Protein AF-A0A378C563-F1 (afdb_monomer)

Structure (mmCIF, N/CA/C/O backbone):
data_AF-A0A378C563-F1
#
_entry.id   AF-A0A378C563-F1
#
loop_
_atom_site.group_PDB
_atom_site.id
_atom_site.type_symbol
_atom_site.label_atom_id
_atom_site.label_alt_id
_atom_site.label_comp_id
_atom_site.label_asym_id
_atom_site.label_entity_id
_atom_site.label_seq_id
_atom_site.pdbx_PDB_ins_code
_atom_site.Cartn_x
_atom_site.Cartn_y
_atom_site.Cartn_z
_atom_site.occupancy
_atom_site.B_iso_or_equiv
_atom_site.auth_seq_id
_atom_site.auth_comp_id
_atom_site.auth_asym_id
_atom_site.auth_atom_id
_atom_site.pdbx_PDB_model_num
ATOM 1 N N . MET A 1 1 ? 7.333 -12.899 -5.356 1.00 56.44 1 MET A N 1
ATOM 2 C CA . MET A 1 1 ? 6.636 -13.351 -4.128 1.00 56.44 1 MET A CA 1
ATOM 3 C C . MET A 1 1 ? 7.421 -13.027 -2.855 1.00 56.44 1 MET A C 1
ATOM 5 O O . MET A 1 1 ? 6.841 -12.391 -1.990 1.00 56.44 1 MET A O 1
ATOM 9 N N . GLN A 1 2 ? 8.721 -13.338 -2.759 1.00 67.19 2 GLN A N 1
ATOM 10 C CA . GLN A 1 2 ? 9.528 -13.118 -1.538 1.00 67.19 2 GLN A CA 1
ATOM 11 C C . GLN A 1 2 ? 9.563 -11.663 -1.016 1.00 67.19 2 GLN A C 1
ATOM 13 O O . GLN A 1 2 ? 9.481 -11.440 0.185 1.00 67.19 2 GLN A O 1
ATOM 18 N N . TRP A 1 3 ? 9.587 -10.654 -1.891 1.00 63.31 3 TRP A N 1
ATOM 19 C CA . TRP A 1 3 ? 9.569 -9.246 -1.456 1.00 63.31 3 TRP A CA 1
ATOM 20 C C . TRP A 1 3 ? 8.256 -8.808 -0.817 1.00 63.31 3 TRP A C 1
ATOM 22 O O . TRP A 1 3 ? 8.261 -8.078 0.168 1.00 63.31 3 TRP A O 1
ATOM 32 N N . SER A 1 4 ? 7.126 -9.308 -1.327 1.00 64.81 4 SER A N 1
ATOM 33 C CA . SER A 1 4 ? 5.839 -9.093 -0.663 1.00 64.81 4 SER A CA 1
ATOM 34 C C . SER A 1 4 ? 5.866 -9.675 0.749 1.00 64.81 4 SER A C 1
ATOM 36 O O . SER A 1 4 ? 5.310 -9.064 1.655 1.00 64.81 4 SER A O 1
ATOM 38 N N . SER A 1 5 ? 6.544 -10.811 0.949 1.00 71.31 5 SER A N 1
ATOM 39 C CA . SER A 1 5 ? 6.678 -11.447 2.260 1.00 71.31 5 SER A CA 1
ATOM 40 C C . SER A 1 5 ? 7.417 -10.553 3.264 1.00 71.31 5 SER A C 1
ATOM 42 O O . SER A 1 5 ? 6.945 -10.406 4.390 1.00 71.31 5 SER A O 1
ATOM 44 N N . ILE A 1 6 ? 8.497 -9.881 2.847 1.00 74.44 6 ILE A N 1
ATOM 45 C CA . ILE A 1 6 ? 9.252 -8.937 3.695 1.00 74.44 6 ILE A CA 1
ATOM 46 C C . ILE A 1 6 ? 8.349 -7.790 4.173 1.00 74.44 6 ILE A C 1
ATOM 48 O O . ILE A 1 6 ? 8.285 -7.495 5.365 1.00 74.44 6 ILE A O 1
ATOM 52 N N . PHE A 1 7 ? 7.571 -7.183 3.273 1.00 74.62 7 PHE A N 1
ATOM 53 C CA . PHE A 1 7 ? 6.655 -6.100 3.656 1.00 74.62 7 PHE A CA 1
ATOM 54 C C . PHE A 1 7 ? 5.501 -6.584 4.539 1.00 74.62 7 PHE A C 1
ATOM 56 O O . PHE A 1 7 ? 5.090 -5.895 5.476 1.00 74.62 7 PHE A O 1
ATOM 63 N N . THR A 1 8 ? 4.999 -7.796 4.298 1.00 72.69 8 THR A N 1
ATOM 64 C CA . THR A 1 8 ? 3.963 -8.380 5.158 1.00 72.69 8 THR A CA 1
ATOM 65 C C . THR A 1 8 ? 4.478 -8.722 6.556 1.00 72.69 8 THR A C 1
ATOM 67 O O . THR A 1 8 ? 3.717 -8.579 7.511 1.00 72.69 8 THR A O 1
ATOM 70 N N . GLN A 1 9 ? 5.758 -9.082 6.721 1.00 80.38 9 GLN A N 1
ATOM 71 C CA . GLN A 1 9 ? 6.342 -9.362 8.041 1.00 80.38 9 GLN A CA 1
ATOM 72 C C . GLN A 1 9 ? 6.298 -8.142 8.958 1.00 80.38 9 GLN A C 1
ATOM 74 O O . GLN A 1 9 ? 5.981 -8.278 10.137 1.00 80.38 9 GLN A O 1
ATOM 79 N N . VAL A 1 10 ? 6.504 -6.939 8.422 1.00 79.69 10 VAL A N 1
ATOM 80 C CA . VAL A 1 10 ? 6.381 -5.709 9.218 1.00 79.69 10 VAL A CA 1
ATOM 81 C C . VAL A 1 10 ? 4.967 -5.540 9.767 1.00 79.69 10 VAL A C 1
ATOM 83 O O . VAL A 1 10 ? 4.787 -5.175 10.926 1.00 79.69 10 VAL A O 1
ATOM 86 N N . SER A 1 11 ? 3.947 -5.890 8.979 1.00 77.19 11 SER A N 1
ATOM 87 C CA . SER A 1 11 ? 2.557 -5.875 9.453 1.00 77.19 11 SER A CA 1
ATOM 88 C C . SER A 1 11 ? 2.302 -6.898 10.566 1.00 77.19 11 SER A C 1
ATOM 90 O O . SER A 1 11 ? 1.500 -6.622 11.459 1.00 77.19 11 SER A O 1
ATOM 92 N N . VAL A 1 12 ? 2.983 -8.048 10.532 1.00 82.44 12 VAL A N 1
ATOM 93 C CA . VAL A 1 12 ? 2.898 -9.094 11.565 1.00 82.44 12 VAL A CA 1
ATOM 94 C C . VAL A 1 12 ? 3.573 -8.643 12.860 1.00 82.44 12 VAL A C 1
ATOM 96 O O . VAL A 1 12 ? 2.948 -8.710 13.916 1.00 82.44 12 VAL A O 1
ATOM 99 N N . VAL A 1 13 ? 4.798 -8.113 12.782 1.00 87.31 13 VAL A N 1
ATOM 100 C CA . VAL A 1 13 ? 5.542 -7.598 13.947 1.00 87.31 13 VAL A CA 1
ATOM 101 C C . VAL A 1 13 ? 4.766 -6.472 14.628 1.00 87.31 13 VAL A C 1
ATOM 103 O O . VAL A 1 13 ? 4.561 -6.501 15.840 1.00 87.31 13 VAL A O 1
ATOM 106 N N . LEU A 1 14 ? 4.248 -5.521 13.847 1.00 84.00 14 LEU A N 1
ATOM 107 C CA . LEU A 1 14 ? 3.386 -4.464 14.374 1.00 84.00 14 LEU A CA 1
ATOM 108 C C . LEU A 1 14 ? 2.102 -5.031 14.994 1.00 84.00 14 LEU A C 1
ATOM 110 O O . LEU A 1 14 ? 1.626 -4.508 15.995 1.00 84.00 14 LEU A O 1
ATOM 114 N N . GLY A 1 15 ? 1.554 -6.119 14.448 1.00 81.56 15 GLY A N 1
ATOM 115 C CA . GLY A 1 15 ? 0.401 -6.806 15.028 1.00 81.56 15 GLY A CA 1
ATOM 116 C C . GLY A 1 15 ? 0.646 -7.381 16.413 1.00 81.56 15 GLY A C 1
ATOM 117 O O . GLY A 1 15 ? -0.221 -7.223 17.271 1.00 81.56 15 GLY A O 1
ATOM 118 N N . ALA A 1 16 ? 1.821 -7.955 16.662 1.00 87.75 16 ALA A N 1
ATOM 119 C CA . ALA A 1 16 ? 2.166 -8.507 17.971 1.00 87.75 16 ALA A CA 1
ATOM 120 C C . ALA A 1 16 ? 2.135 -7.450 19.091 1.00 87.75 16 ALA A C 1
ATOM 122 O O . ALA A 1 16 ? 1.772 -7.763 20.220 1.00 87.75 16 ALA A O 1
ATOM 123 N N . VAL A 1 17 ? 2.464 -6.194 18.771 1.00 89.62 17 VAL A N 1
ATOM 124 C CA . VAL A 1 17 ? 2.492 -5.085 19.740 1.00 89.62 17 VAL A CA 1
ATOM 125 C C . VAL A 1 17 ? 1.159 -4.336 19.787 1.00 89.62 17 VAL A C 1
ATOM 127 O O . VAL A 1 17 ? 0.628 -4.053 20.860 1.00 89.62 17 VAL A O 1
ATOM 130 N N . LEU A 1 18 ? 0.586 -4.021 18.625 1.00 91.56 18 LEU A N 1
ATOM 131 C CA . LEU A 1 18 ? -0.584 -3.147 18.540 1.00 91.56 18 LEU A CA 1
ATOM 132 C C . LEU A 1 18 ? -1.877 -3.842 18.965 1.00 91.56 18 LEU A C 1
ATOM 134 O O . LEU A 1 18 ? -2.748 -3.177 19.517 1.00 91.56 18 LEU A O 1
ATOM 138 N N . ILE A 1 19 ? -2.017 -5.156 18.748 1.00 90.69 19 ILE A N 1
ATOM 139 C CA . ILE A 1 19 ? -3.233 -5.883 19.148 1.00 90.69 19 ILE A CA 1
ATOM 140 C C . ILE A 1 19 ? -3.443 -5.810 20.674 1.00 90.69 19 ILE A C 1
ATOM 142 O O . ILE A 1 19 ? -4.520 -5.362 21.076 1.00 90.69 19 ILE A O 1
ATOM 146 N N . PRO A 1 20 ? -2.457 -6.154 21.535 1.00 91.62 20 PRO A N 1
ATOM 147 C CA . PRO A 1 20 ? -2.593 -5.982 22.983 1.00 91.62 20 PRO A CA 1
ATOM 148 C C . PRO A 1 20 ? -2.885 -4.538 23.408 1.00 91.62 20 PRO A C 1
ATOM 150 O O . PRO A 1 20 ? -3.764 -4.309 24.237 1.00 91.62 20 PRO A O 1
ATOM 153 N N . MET A 1 21 ? -2.198 -3.552 22.817 1.00 91.69 21 MET A N 1
ATOM 154 C CA . MET A 1 21 ? -2.404 -2.135 23.148 1.00 91.69 21 MET A CA 1
ATOM 155 C C . MET A 1 21 ? -3.823 -1.666 22.823 1.00 91.69 21 MET A C 1
ATOM 157 O O . MET A 1 21 ? -4.446 -0.968 23.625 1.00 91.69 21 MET A O 1
ATOM 161 N N . LEU A 1 22 ? -4.339 -2.049 21.655 1.00 90.94 22 LEU A N 1
ATOM 162 C CA . LEU A 1 22 ? -5.697 -1.719 21.238 1.00 90.94 22 LEU A CA 1
ATOM 163 C C . LEU A 1 22 ? -6.744 -2.459 22.076 1.00 90.94 22 LEU A C 1
ATOM 165 O O . LEU A 1 22 ? -7.785 -1.884 22.371 1.00 90.94 22 LEU A O 1
ATOM 169 N N . ALA A 1 23 ? -6.480 -3.705 22.480 1.00 89.00 23 ALA A N 1
ATOM 170 C CA . ALA A 1 23 ? -7.367 -4.452 23.369 1.00 89.00 23 ALA A CA 1
ATOM 171 C C . ALA A 1 23 ? -7.450 -3.798 24.760 1.00 89.00 23 ALA A C 1
ATOM 173 O O . ALA A 1 23 ? -8.547 -3.592 25.272 1.00 89.00 23 ALA A O 1
ATOM 174 N N . ALA A 1 24 ? -6.312 -3.384 25.329 1.00 89.75 24 ALA A N 1
ATOM 175 C CA . ALA A 1 24 ? -6.248 -2.690 26.620 1.00 89.75 24 ALA A CA 1
ATOM 176 C C . ALA A 1 24 ? -6.894 -1.291 26.602 1.00 89.75 24 ALA A C 1
ATOM 178 O O . ALA A 1 24 ? -7.278 -0.764 27.645 1.00 89.75 24 ALA A O 1
ATOM 179 N N . ASN A 1 25 ? -7.014 -0.679 25.420 1.00 88.38 25 ASN A N 1
ATOM 180 C CA . ASN A 1 25 ? -7.638 0.628 25.224 1.00 88.38 25 ASN A CA 1
ATOM 181 C C . ASN A 1 25 ? -8.968 0.536 24.466 1.00 88.38 25 ASN A C 1
ATOM 183 O O . ASN A 1 25 ? -9.422 1.543 23.942 1.00 88.38 25 ASN A O 1
ATOM 187 N N . LYS A 1 26 ? -9.610 -0.637 24.399 1.00 81.88 26 LYS A N 1
ATOM 188 C CA . LYS A 1 26 ? -10.811 -0.839 23.573 1.00 81.88 26 LYS A CA 1
ATOM 189 C C . LYS A 1 26 ? -11.945 0.138 23.909 1.00 81.88 26 LYS A C 1
ATOM 191 O O . LYS A 1 26 ? -12.603 0.625 22.994 1.00 81.88 26 LYS A O 1
ATOM 196 N N . ASP A 1 27 ? -12.115 0.453 25.191 1.00 81.00 27 ASP A N 1
ATOM 197 C CA . ASP A 1 27 ? -13.165 1.358 25.682 1.00 81.00 27 ASP A CA 1
ATOM 198 C C . ASP A 1 27 ? -12.695 2.818 25.798 1.00 81.00 27 ASP A C 1
ATOM 200 O O . ASP A 1 27 ? -13.492 3.734 25.996 1.00 81.00 27 ASP A O 1
ATOM 204 N N . LYS A 1 28 ? -11.388 3.057 25.651 1.00 77.88 28 LYS A N 1
ATOM 205 C CA . LYS A 1 28 ? -10.796 4.395 25.644 1.00 77.88 28 LYS A CA 1
ATOM 206 C C . LYS A 1 28 ? -10.694 4.831 24.192 1.00 77.88 28 LYS A C 1
ATOM 208 O O . LYS A 1 28 ? -9.893 4.283 23.444 1.00 77.88 28 LYS A O 1
ATOM 213 N N . ASN A 1 29 ? -11.495 5.811 23.785 1.00 74.94 29 ASN A N 1
ATOM 214 C CA . ASN A 1 29 ? -11.549 6.293 22.403 1.00 74.94 29 ASN A CA 1
ATOM 215 C C . ASN A 1 29 ? -10.245 7.026 22.001 1.00 74.94 29 ASN A C 1
ATOM 217 O O . ASN A 1 29 ? -10.188 8.251 21.924 1.00 74.94 29 ASN A O 1
ATOM 221 N N . ASN A 1 30 ? -9.158 6.271 21.823 1.00 86.31 30 ASN A N 1
ATOM 222 C CA . ASN A 1 30 ? -7.813 6.773 21.583 1.00 86.31 30 ASN A CA 1
ATOM 223 C C . ASN A 1 30 ? -7.546 6.850 20.077 1.00 86.31 30 ASN A C 1
ATOM 225 O O . ASN A 1 30 ? -7.005 5.925 19.466 1.00 86.31 30 ASN A O 1
ATOM 229 N N . GLU A 1 31 ? -7.908 7.988 19.484 1.00 86.31 31 GLU A N 1
ATOM 230 C CA . GLU A 1 31 ? -7.752 8.217 18.046 1.00 86.31 31 GLU A CA 1
ATOM 231 C C . GLU A 1 31 ? -6.307 8.079 17.558 1.00 86.31 31 GLU A C 1
ATOM 233 O O . GLU A 1 31 ? -6.076 7.627 16.436 1.00 86.31 31 GLU A O 1
ATOM 238 N N . LEU A 1 32 ? -5.325 8.472 18.376 1.00 89.44 32 LEU A N 1
ATOM 239 C CA . LEU A 1 32 ? -3.915 8.376 18.004 1.00 89.44 32 LEU A CA 1
ATOM 240 C C . LEU A 1 32 ? -3.502 6.912 17.839 1.00 89.44 32 LEU A C 1
ATOM 242 O O . LEU A 1 32 ? -2.852 6.563 16.853 1.00 89.44 32 LEU A O 1
ATOM 246 N N . LEU A 1 33 ? -3.908 6.053 18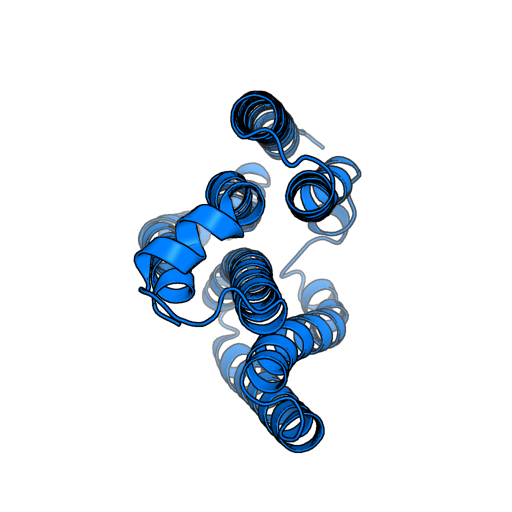.777 1.00 90.81 33 LEU A N 1
ATOM 247 C CA . LEU A 1 33 ? -3.618 4.624 18.714 1.00 90.81 33 LEU A CA 1
ATOM 248 C C . LEU A 1 33 ? -4.280 3.975 17.492 1.00 90.81 33 LEU A C 1
ATOM 250 O O . LEU A 1 33 ? -3.643 3.170 16.812 1.00 90.81 33 LEU A O 1
ATOM 254 N N . ASP A 1 34 ? -5.512 4.369 17.163 1.00 90.12 34 ASP A N 1
ATOM 255 C CA . ASP A 1 34 ? -6.186 3.880 15.959 1.00 90.12 34 ASP A CA 1
ATOM 256 C C . ASP A 1 34 ? -5.471 4.335 14.676 1.00 90.12 34 ASP A C 1
ATOM 258 O O . ASP A 1 34 ? -5.234 3.520 13.782 1.00 90.12 34 ASP A O 1
ATOM 262 N N . ARG A 1 35 ? -5.022 5.592 14.586 1.00 91.19 35 ARG A N 1
ATOM 263 C CA . ARG A 1 35 ? -4.239 6.075 13.430 1.00 91.19 35 ARG A CA 1
ATOM 264 C C . ARG A 1 35 ? -2.913 5.343 13.286 1.00 91.19 35 ARG A C 1
ATOM 266 O O . ARG A 1 35 ? -2.568 4.926 12.181 1.00 91.19 35 ARG A O 1
ATOM 273 N N . ILE A 1 36 ? -2.187 5.147 14.387 1.00 92.69 36 ILE A N 1
ATOM 274 C CA . ILE A 1 36 ? -0.952 4.354 14.388 1.00 92.69 36 ILE A CA 1
ATOM 275 C C . ILE A 1 36 ? -1.260 2.930 13.921 1.00 92.69 36 ILE A C 1
ATOM 277 O O . ILE A 1 36 ? -0.529 2.393 13.089 1.00 92.69 36 ILE A O 1
ATOM 281 N N . ASN A 1 37 ? -2.367 2.335 14.369 1.00 92.56 37 ASN A N 1
ATOM 282 C CA . ASN A 1 37 ? -2.780 1.010 13.927 1.00 92.56 37 ASN A CA 1
ATOM 283 C C . ASN A 1 37 ? -3.013 0.916 12.415 1.00 92.56 37 ASN A C 1
ATOM 285 O O . ASN A 1 37 ? -2.539 -0.040 11.797 1.00 92.56 37 ASN A O 1
ATOM 289 N N . PHE A 1 38 ? -3.723 1.870 11.817 1.00 91.81 38 PHE A N 1
ATOM 290 C CA . PHE A 1 38 ? -4.026 1.824 10.385 1.00 91.81 38 PHE A CA 1
ATOM 291 C C . PHE A 1 38 ? -2.831 2.187 9.510 1.00 91.81 38 PHE A C 1
ATOM 293 O O . PHE A 1 38 ? -2.580 1.521 8.504 1.00 91.81 38 PHE A O 1
ATOM 300 N N . TYR A 1 39 ? -2.074 3.212 9.895 1.00 94.12 39 TYR A N 1
ATOM 301 C CA . TYR A 1 39 ? -1.084 3.799 9.003 1.00 94.12 39 TYR A CA 1
ATOM 302 C C . TYR A 1 39 ? 0.336 3.282 9.208 1.00 94.12 39 TYR A C 1
ATOM 304 O O . TYR A 1 39 ? 1.088 3.285 8.245 1.00 94.12 39 TYR A O 1
ATOM 312 N N . SER A 1 40 ? 0.733 2.799 10.388 1.00 92.00 40 SER A N 1
ATOM 313 C CA . SER A 1 40 ? 2.140 2.425 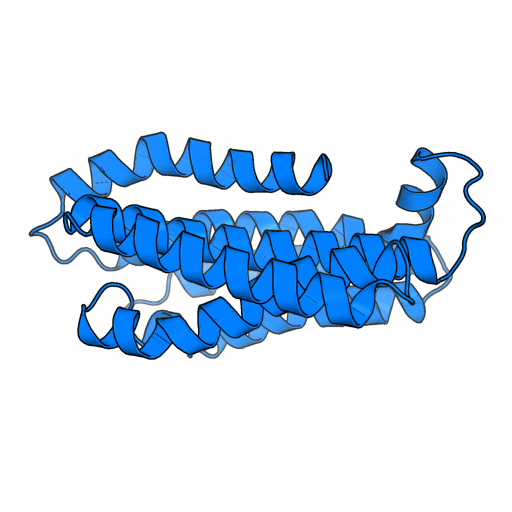10.649 1.00 92.00 40 SER A CA 1
ATOM 314 C C . SER A 1 40 ? 2.720 1.448 9.617 1.00 92.00 40 SER A C 1
ATOM 316 O O . SER A 1 40 ? 3.731 1.746 8.980 1.00 92.00 40 SER A O 1
ATOM 318 N N . SER A 1 41 ? 2.051 0.313 9.388 1.00 92.38 41 SER A N 1
ATOM 319 C CA . SER A 1 41 ? 2.477 -0.678 8.391 1.00 92.38 41 SER A CA 1
ATOM 320 C C . SER A 1 41 ? 2.398 -0.141 6.963 1.00 92.38 41 SER A C 1
ATOM 322 O O . SER A 1 41 ? 3.260 -0.443 6.135 1.00 92.38 41 SER A O 1
ATOM 324 N N . TRP A 1 42 ? 1.381 0.667 6.673 1.00 94.88 42 TRP A N 1
ATOM 325 C CA . TRP A 1 42 ? 1.156 1.240 5.351 1.00 94.88 42 TRP A CA 1
ATOM 326 C C . TRP A 1 42 ? 2.222 2.270 4.966 1.00 94.88 42 TRP A C 1
ATOM 328 O O . TRP A 1 42 ? 2.836 2.146 3.908 1.00 94.88 42 TRP A O 1
ATOM 338 N N . LEU A 1 43 ? 2.508 3.223 5.855 1.00 94.88 43 LEU A N 1
ATOM 339 C CA . LEU A 1 43 ? 3.514 4.270 5.670 1.00 94.88 43 LEU A CA 1
ATOM 340 C C . LEU A 1 43 ? 4.911 3.674 5.530 1.00 94.88 43 LEU A C 1
ATOM 342 O O . LEU A 1 43 ? 5.638 4.038 4.607 1.00 94.88 43 LEU A O 1
ATOM 346 N N . PHE A 1 44 ? 5.255 2.701 6.382 1.00 93.50 44 PHE A N 1
ATOM 347 C CA . PHE A 1 44 ? 6.506 1.958 6.248 1.00 93.50 44 PHE A CA 1
ATOM 348 C C . PHE A 1 44 ? 6.623 1.322 4.857 1.00 93.50 44 PHE A C 1
ATOM 350 O O . PHE A 1 44 ? 7.633 1.476 4.173 1.00 93.50 44 PHE A O 1
ATOM 357 N N . THR A 1 45 ? 5.560 0.650 4.406 1.00 93.88 45 THR A N 1
ATOM 358 C CA . THR A 1 45 ? 5.560 -0.015 3.100 1.00 93.88 45 THR A CA 1
ATOM 359 C C . THR A 1 45 ? 5.680 0.991 1.956 1.00 93.88 45 THR A C 1
ATOM 361 O O . THR A 1 45 ? 6.450 0.754 1.030 1.00 93.88 45 THR A O 1
ATOM 364 N N . ILE A 1 46 ? 4.985 2.133 2.011 1.00 94.75 46 ILE A N 1
ATOM 365 C CA . ILE A 1 46 ? 5.135 3.199 1.008 1.00 94.75 46 ILE A CA 1
ATOM 366 C C . ILE A 1 46 ? 6.590 3.657 0.948 1.00 94.75 46 ILE A C 1
ATOM 368 O O . ILE A 1 46 ? 7.198 3.582 -0.114 1.00 94.75 46 ILE A O 1
ATOM 372 N N . ILE A 1 47 ? 7.175 4.056 2.078 1.00 94.44 47 ILE A N 1
ATOM 373 C CA . ILE A 1 47 ? 8.535 4.608 2.118 1.00 94.44 47 ILE A CA 1
ATOM 374 C C . ILE A 1 47 ? 9.556 3.598 1.578 1.00 94.44 47 ILE A C 1
ATOM 376 O O . ILE A 1 47 ? 10.401 3.959 0.761 1.00 94.44 47 ILE A O 1
ATOM 380 N N . CYS A 1 48 ? 9.458 2.327 1.971 1.00 92.50 48 CYS A N 1
ATOM 381 C CA . CYS A 1 48 ? 10.400 1.301 1.526 1.00 92.50 48 CYS A CA 1
ATOM 382 C C . CYS A 1 48 ? 10.186 0.850 0.074 1.00 92.50 48 CYS A C 1
ATOM 384 O O . CYS A 1 48 ? 11.123 0.361 -0.556 1.00 92.50 48 CYS A O 1
ATOM 386 N N . THR A 1 49 ? 8.982 1.000 -0.480 1.00 92.94 49 THR A N 1
ATOM 387 C CA . THR A 1 49 ? 8.712 0.638 -1.882 1.00 92.94 49 THR A CA 1
ATOM 388 C C . THR A 1 49 ? 9.171 1.716 -2.865 1.00 92.94 49 THR A C 1
ATOM 390 O O . THR A 1 49 ? 9.503 1.365 -3.995 1.00 92.94 49 THR A O 1
ATOM 393 N N . VAL A 1 50 ? 9.281 2.989 -2.456 1.00 94.69 50 VAL A N 1
ATOM 394 C CA . VAL A 1 50 ? 9.801 4.090 -3.299 1.00 94.69 50 VAL A CA 1
ATOM 395 C C . VAL A 1 50 ? 11.134 3.745 -3.985 1.00 94.69 50 VAL A C 1
ATOM 397 O O . VAL A 1 50 ? 11.163 3.752 -5.220 1.00 94.69 50 VAL A O 1
ATOM 400 N N . PRO A 1 51 ? 12.222 3.401 -3.262 1.00 94.12 51 PRO A N 1
ATOM 401 C CA . PRO A 1 51 ? 13.497 3.087 -3.904 1.00 94.12 51 PRO A CA 1
ATOM 402 C C . PRO A 1 51 ? 13.394 1.866 -4.823 1.00 94.12 51 PRO A C 1
ATOM 404 O O . PRO A 1 51 ? 13.994 1.855 -5.895 1.00 94.12 51 PRO A O 1
ATOM 407 N N . LEU A 1 52 ? 12.586 0.865 -4.463 1.00 92.56 52 LEU A N 1
ATOM 408 C CA . LEU A 1 52 ? 12.402 -0.332 -5.288 1.00 92.56 52 LEU A CA 1
ATOM 409 C C . LEU A 1 52 ? 11.696 -0.035 -6.616 1.00 92.56 52 LEU A C 1
ATOM 411 O O . LEU A 1 52 ? 12.033 -0.635 -7.633 1.00 92.56 52 LEU A O 1
ATOM 415 N N . ILE A 1 53 ? 10.732 0.889 -6.622 1.00 94.50 53 ILE A N 1
ATOM 416 C CA . ILE A 1 53 ? 10.025 1.302 -7.840 1.00 94.50 53 ILE A CA 1
ATOM 417 C C . ILE A 1 53 ? 10.941 2.155 -8.728 1.00 94.50 53 ILE A C 1
ATOM 419 O O . ILE A 1 53 ? 11.044 1.903 -9.931 1.00 94.50 53 ILE A O 1
ATOM 423 N N . ILE A 1 54 ? 11.630 3.146 -8.151 1.00 95.00 54 ILE A N 1
ATOM 424 C CA . ILE A 1 54 ? 12.507 4.060 -8.905 1.00 95.00 54 ILE A CA 1
ATOM 425 C C . ILE A 1 54 ? 13.676 3.298 -9.539 1.00 95.00 54 ILE A C 1
ATOM 427 O O . ILE A 1 54 ? 14.018 3.523 -10.702 1.00 95.00 54 ILE A O 1
ATOM 431 N N . PHE A 1 55 ? 14.253 2.351 -8.799 1.00 93.06 55 PHE A N 1
ATOM 432 C CA . PHE A 1 55 ? 15.389 1.542 -9.232 1.00 93.06 55 PHE A CA 1
ATOM 433 C C . PHE A 1 55 ? 14.995 0.135 -9.684 1.00 93.06 55 PHE A C 1
ATOM 435 O O . PHE A 1 55 ? 15.809 -0.789 -9.608 1.00 93.06 55 PHE A O 1
ATOM 442 N N . VAL A 1 56 ? 13.773 -0.038 -10.203 1.00 90.06 56 VAL A N 1
ATOM 443 C CA . VAL A 1 56 ? 13.283 -1.347 -10.659 1.00 90.06 56 VAL A CA 1
ATOM 444 C C . VAL A 1 56 ? 14.255 -2.007 -11.643 1.00 90.06 56 VAL A C 1
ATOM 446 O O . VAL A 1 56 ? 14.475 -3.207 -11.558 1.00 90.06 56 VAL A O 1
ATOM 449 N N . ASP A 1 57 ? 14.925 -1.233 -12.504 1.00 86.75 57 ASP A N 1
ATOM 450 C CA . ASP A 1 57 ? 15.920 -1.729 -13.466 1.00 86.75 57 ASP A CA 1
ATOM 451 C C . ASP A 1 57 ? 17.127 -2.398 -12.806 1.00 86.75 57 ASP A C 1
ATOM 453 O O . ASP A 1 57 ? 17.547 -3.478 -13.224 1.00 86.75 57 ASP A O 1
ATOM 457 N N . LEU A 1 58 ? 17.689 -1.762 -11.772 1.00 86.19 58 LEU A N 1
ATOM 458 C CA . LEU A 1 58 ? 18.793 -2.329 -10.993 1.00 86.19 58 LEU A CA 1
ATOM 459 C C . LEU A 1 58 ? 18.331 -3.605 -10.301 1.00 86.19 58 LEU A C 1
ATOM 461 O O . LEU A 1 58 ? 19.044 -4.602 -10.274 1.00 86.19 58 LEU A O 1
ATOM 465 N N . PHE A 1 59 ? 17.103 -3.584 -9.801 1.00 79.38 59 PHE A N 1
ATOM 466 C CA . PHE A 1 59 ? 16.514 -4.709 -9.109 1.00 79.38 59 PHE A CA 1
ATOM 467 C C . PHE A 1 59 ? 16.275 -5.918 -10.020 1.00 79.38 59 PHE A C 1
ATOM 469 O O . PHE A 1 59 ? 16.567 -7.046 -9.626 1.00 79.38 59 PHE A O 1
ATOM 476 N N . VAL A 1 60 ? 15.819 -5.698 -11.260 1.00 81.50 60 VAL A N 1
ATOM 477 C CA . VAL A 1 60 ? 15.704 -6.761 -12.273 1.00 81.50 60 VAL A CA 1
ATOM 478 C C . VAL A 1 60 ? 17.064 -7.412 -12.521 1.00 81.50 60 VAL A C 1
ATOM 480 O O . VAL A 1 60 ? 17.147 -8.635 -12.589 1.00 81.50 60 VAL A O 1
ATOM 483 N N . ARG A 1 61 ? 18.141 -6.617 -12.592 1.00 82.25 61 ARG A N 1
ATOM 484 C CA . ARG A 1 61 ? 19.498 -7.131 -12.841 1.00 82.25 61 ARG A CA 1
ATOM 485 C C . ARG A 1 61 ? 20.014 -8.044 -11.726 1.00 82.25 61 ARG A C 1
ATOM 487 O O . ARG A 1 61 ? 20.746 -8.981 -12.029 1.00 82.25 61 ARG A O 1
ATOM 494 N N . ILE A 1 62 ? 19.622 -7.815 -10.467 1.00 81.81 62 ILE A N 1
ATOM 495 C CA . ILE A 1 62 ? 20.004 -8.678 -9.329 1.00 81.81 62 ILE A CA 1
ATOM 496 C C . ILE A 1 62 ? 19.456 -10.101 -9.509 1.00 81.81 62 ILE A C 1
ATOM 498 O O . ILE A 1 62 ? 20.123 -11.069 -9.156 1.00 81.81 62 ILE A O 1
ATOM 502 N N . TYR A 1 63 ? 18.272 -10.241 -10.109 1.00 76.31 63 TYR A N 1
ATOM 503 C CA . TYR A 1 63 ? 17.661 -11.541 -10.393 1.00 76.31 63 TYR A CA 1
ATOM 504 C C . TYR A 1 63 ? 18.303 -12.283 -11.580 1.00 76.31 63 TYR A C 1
ATOM 506 O O . TYR A 1 63 ? 17.896 -13.402 -11.886 1.00 76.31 63 TYR A O 1
ATOM 514 N N . GLY A 1 64 ? 19.326 -11.706 -12.218 1.00 72.12 64 GLY A N 1
ATOM 515 C CA . GLY A 1 64 ? 20.098 -12.312 -13.301 1.00 72.12 64 GLY A CA 1
ATOM 516 C C . GLY A 1 64 ? 19.761 -11.744 -14.680 1.00 72.12 64 GLY A C 1
ATOM 517 O O . GLY A 1 64 ? 19.063 -10.742 -14.819 1.00 72.12 64 GLY A O 1
ATOM 518 N N . LYS A 1 65 ? 20.257 -12.405 -15.734 1.00 64.25 65 LYS A N 1
ATOM 519 C CA . LYS A 1 65 ? 20.001 -12.046 -17.142 1.00 64.25 65 LYS A CA 1
ATOM 520 C C . LYS A 1 65 ? 18.605 -12.482 -17.610 1.00 64.25 65 LYS A C 1
ATOM 522 O O . LYS A 1 65 ? 18.455 -12.962 -18.732 1.00 64.25 65 LYS A O 1
ATOM 527 N N . PHE A 1 66 ? 17.575 -12.340 -16.776 1.00 62.78 66 PHE A N 1
ATOM 528 C CA . PHE A 1 66 ? 16.227 -12.307 -17.333 1.00 62.78 66 PHE A CA 1
ATOM 529 C C . PHE A 1 66 ? 16.213 -11.132 -18.302 1.00 62.78 66 PHE A C 1
ATOM 531 O O . PHE A 1 66 ? 16.629 -10.033 -17.927 1.00 62.78 66 PHE A O 1
ATOM 538 N N . ASN A 1 67 ? 15.831 -11.376 -19.561 1.00 55.16 67 ASN A N 1
ATOM 539 C CA . ASN A 1 67 ? 15.695 -10.305 -20.543 1.00 55.16 67 ASN A CA 1
ATOM 540 C C . ASN A 1 67 ? 14.975 -9.148 -19.850 1.00 55.16 67 ASN A C 1
ATOM 542 O O . ASN A 1 67 ? 13.926 -9.395 -19.251 1.00 55.16 67 ASN A O 1
ATOM 546 N N . LEU A 1 68 ? 15.565 -7.943 -19.886 1.00 60.84 68 LEU A N 1
ATOM 547 C CA . LEU A 1 68 ? 15.078 -6.676 -19.306 1.00 60.84 68 LEU A CA 1
ATOM 548 C C . LEU A 1 68 ? 13.759 -6.233 -19.966 1.00 60.84 68 LEU A C 1
ATOM 550 O O . LEU A 1 68 ? 13.586 -5.098 -20.400 1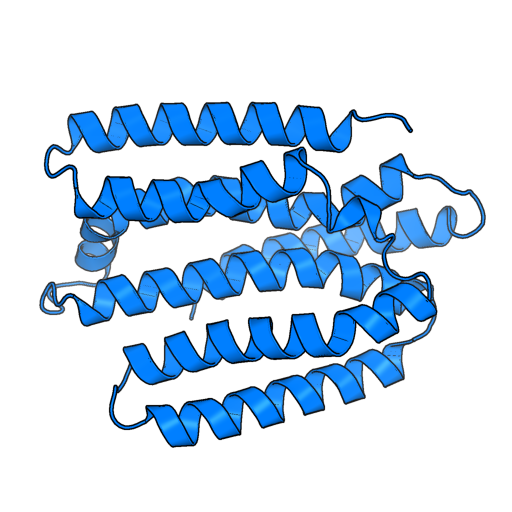.00 60.84 68 LEU A O 1
ATOM 554 N N . THR A 1 69 ? 12.835 -7.169 -20.086 1.00 68.31 69 THR A N 1
ATOM 555 C CA . THR A 1 69 ? 11.540 -7.040 -20.707 1.00 68.31 69 THR A CA 1
ATOM 556 C C . THR A 1 69 ? 10.691 -6.169 -19.804 1.00 68.31 69 THR A C 1
ATOM 558 O O . THR A 1 69 ? 10.729 -6.269 -18.571 1.00 68.31 69 THR A O 1
ATOM 561 N N . SER A 1 70 ? 9.923 -5.294 -20.443 1.00 79.69 70 SER A N 1
ATOM 562 C CA . SER A 1 70 ? 8.872 -4.485 -19.824 1.00 79.69 70 SER A CA 1
ATOM 563 C C . SER A 1 70 ? 8.042 -5.290 -18.826 1.00 79.69 70 SER A C 1
ATOM 565 O O . SER A 1 70 ? 7.716 -4.808 -17.744 1.00 79.69 70 SER A O 1
ATOM 567 N N . ASP A 1 71 ? 7.779 -6.548 -19.161 1.00 87.31 71 ASP A N 1
ATOM 568 C CA . ASP A 1 71 ? 6.891 -7.449 -18.443 1.00 87.31 71 ASP A CA 1
ATOM 569 C C . ASP A 1 71 ? 7.396 -7.777 -17.037 1.00 87.31 71 ASP A C 1
ATOM 571 O O . ASP A 1 71 ? 6.614 -7.780 -16.082 1.00 87.31 71 ASP A O 1
ATOM 575 N N . PHE A 1 72 ? 8.705 -7.982 -16.859 1.00 86.44 72 PHE A N 1
ATOM 576 C CA . PHE A 1 72 ? 9.257 -8.233 -15.528 1.00 86.44 72 PHE A CA 1
ATOM 577 C C . PHE A 1 72 ? 9.147 -6.985 -14.644 1.00 86.44 72 PHE A C 1
ATOM 579 O O . PHE A 1 72 ? 8.714 -7.083 -13.494 1.00 86.44 72 PHE A O 1
ATOM 586 N N . LYS A 1 73 ? 9.457 -5.798 -15.188 1.00 88.44 73 LYS A N 1
ATOM 587 C CA . LYS A 1 73 ? 9.335 -4.525 -14.454 1.00 88.44 73 LYS A CA 1
ATOM 588 C C . LYS A 1 73 ? 7.894 -4.285 -14.006 1.00 88.44 73 LYS A C 1
ATOM 590 O O . LYS A 1 73 ? 7.650 -4.006 -12.835 1.00 88.44 73 LYS A O 1
ATOM 595 N N . VAL A 1 74 ? 6.938 -4.454 -14.920 1.00 91.50 74 VAL A N 1
ATOM 596 C CA . VAL A 1 74 ? 5.504 -4.309 -14.633 1.00 91.50 74 VAL A CA 1
ATOM 597 C C . VAL A 1 74 ? 5.053 -5.320 -13.576 1.00 91.50 74 VAL A C 1
ATOM 599 O O . VAL A 1 74 ? 4.330 -4.958 -12.648 1.00 91.50 74 VAL A O 1
ATOM 602 N N . SER A 1 75 ? 5.530 -6.564 -13.655 1.00 92.06 75 SER A N 1
ATOM 603 C CA . SER A 1 75 ? 5.204 -7.601 -12.670 1.00 92.06 75 SER A CA 1
ATOM 604 C C . SER A 1 75 ? 5.696 -7.241 -11.266 1.00 92.06 75 SER A C 1
ATOM 606 O O . SER A 1 75 ? 4.955 -7.374 -10.290 1.00 92.06 75 SER A O 1
ATOM 608 N N . VAL A 1 76 ? 6.930 -6.738 -11.149 1.00 90.44 76 VAL A N 1
ATOM 609 C CA . VAL A 1 76 ? 7.488 -6.265 -9.872 1.00 90.44 76 VAL A CA 1
ATOM 610 C C . VAL A 1 76 ? 6.664 -5.103 -9.324 1.00 90.44 76 VAL A C 1
ATOM 612 O O . VAL A 1 76 ? 6.296 -5.128 -8.150 1.00 90.44 76 VAL A O 1
ATOM 615 N N . ILE A 1 77 ? 6.307 -4.131 -10.166 1.00 92.81 77 ILE A N 1
ATOM 616 C CA . ILE A 1 77 ? 5.470 -2.995 -9.764 1.00 92.81 77 ILE A CA 1
ATOM 617 C C . ILE A 1 77 ? 4.128 -3.487 -9.207 1.00 92.81 77 ILE A C 1
ATOM 619 O O . ILE A 1 77 ? 3.768 -3.106 -8.094 1.00 92.81 77 ILE A O 1
ATOM 623 N N . PHE A 1 78 ? 3.422 -4.391 -9.894 1.00 94.75 78 PHE A N 1
ATOM 624 C CA . PHE A 1 78 ? 2.162 -4.939 -9.376 1.00 94.75 78 PHE A CA 1
ATOM 625 C C . PHE A 1 78 ? 2.323 -5.638 -8.021 1.00 94.75 78 PHE A C 1
ATOM 627 O O . PHE A 1 78 ? 1.475 -5.478 -7.141 1.00 94.75 78 PHE A O 1
ATOM 634 N N . VAL A 1 79 ? 3.420 -6.370 -7.812 1.00 92.88 79 VAL A N 1
ATOM 635 C CA . VAL A 1 79 ? 3.714 -7.004 -6.517 1.00 92.88 79 VAL A CA 1
ATOM 636 C C . VAL A 1 79 ? 3.917 -5.958 -5.416 1.00 92.88 79 VAL A C 1
ATOM 638 O O . VAL A 1 79 ? 3.368 -6.119 -4.326 1.00 92.88 79 VAL A O 1
ATOM 641 N N . LEU A 1 80 ? 4.656 -4.877 -5.686 1.00 93.19 80 LEU A N 1
ATOM 642 C CA . LEU A 1 80 ? 4.881 -3.800 -4.713 1.00 93.19 80 LEU A CA 1
ATOM 643 C C . LEU A 1 80 ? 3.578 -3.057 -4.383 1.00 93.19 80 LEU A C 1
ATOM 645 O O . LEU A 1 80 ? 3.291 -2.808 -3.213 1.00 93.19 80 LEU A O 1
ATOM 649 N N . PHE A 1 81 ? 2.735 -2.791 -5.381 1.00 94.12 81 PHE A N 1
ATOM 650 C CA . PHE A 1 81 ? 1.408 -2.203 -5.172 1.00 94.12 81 PHE A CA 1
ATOM 651 C C . PHE A 1 81 ? 0.482 -3.112 -4.362 1.00 94.12 81 PHE A C 1
ATOM 653 O O . PHE A 1 81 ? -0.215 -2.647 -3.458 1.00 94.12 81 PHE A O 1
ATOM 660 N N . SER A 1 82 ? 0.511 -4.420 -4.626 1.00 93.56 82 SER A N 1
ATOM 661 C CA . SER A 1 82 ? -0.206 -5.394 -3.803 1.00 93.56 82 SER A CA 1
ATOM 662 C C . SER A 1 82 ? 0.284 -5.371 -2.353 1.00 93.56 82 SER A C 1
ATOM 664 O O . SER A 1 82 ? -0.535 -5.459 -1.437 1.00 93.56 82 SER A O 1
ATOM 666 N N . ALA A 1 83 ? 1.593 -5.229 -2.120 1.00 92.56 83 ALA A N 1
ATOM 667 C CA . ALA A 1 83 ? 2.154 -5.132 -0.775 1.00 92.56 83 ALA A CA 1
ATOM 668 C C . ALA A 1 83 ? 1.686 -3.862 -0.043 1.00 92.56 83 ALA A C 1
ATOM 670 O O . ALA A 1 83 ? 1.263 -3.961 1.108 1.00 92.56 83 ALA A O 1
ATOM 671 N N . ILE A 1 84 ? 1.676 -2.704 -0.718 1.00 94.00 84 ILE A N 1
ATOM 672 C CA . ILE A 1 84 ? 1.155 -1.436 -0.170 1.00 94.00 84 ILE A CA 1
ATOM 673 C C . ILE A 1 84 ? -0.310 -1.590 0.254 1.00 94.00 84 ILE A C 1
ATOM 675 O O . ILE A 1 84 ? -0.690 -1.207 1.358 1.00 94.00 84 ILE A O 1
ATOM 679 N N . LEU A 1 85 ? -1.152 -2.180 -0.596 1.00 93.75 85 LEU A N 1
ATOM 680 C CA . LEU A 1 85 ? -2.563 -2.356 -0.259 1.00 93.75 85 LEU A CA 1
ATOM 681 C C . LEU A 1 85 ? -2.764 -3.377 0.874 1.00 93.75 85 LEU A C 1
ATOM 683 O O . LEU A 1 85 ? -3.590 -3.181 1.768 1.00 93.75 85 LEU A O 1
ATOM 687 N N . THR A 1 86 ? -1.984 -4.458 0.866 1.00 91.88 86 THR A N 1
ATOM 688 C CA . THR A 1 86 ? -2.044 -5.499 1.901 1.00 91.88 86 THR A CA 1
ATOM 689 C C . THR A 1 86 ? -1.615 -4.959 3.266 1.00 91.88 86 THR A C 1
ATOM 691 O O . THR A 1 86 ? -2.236 -5.295 4.274 1.00 91.88 86 THR A O 1
ATOM 694 N N . SER A 1 87 ? -0.609 -4.084 3.324 1.00 92.69 87 SER A N 1
ATOM 695 C CA . SER A 1 87 ? -0.145 -3.502 4.587 1.00 92.69 87 SER A CA 1
ATOM 696 C C . SER A 1 87 ? -1.147 -2.524 5.203 1.00 92.69 87 SER A C 1
ATOM 698 O O . SER A 1 87 ? -1.254 -2.478 6.431 1.00 92.69 87 SER A O 1
ATOM 700 N N . PHE A 1 88 ? -1.946 -1.824 4.387 1.00 92.38 88 PHE A N 1
ATOM 701 C CA . PHE A 1 88 ? -3.107 -1.066 4.872 1.00 92.38 88 PHE A CA 1
ATOM 702 C C . PHE A 1 88 ? -4.191 -1.999 5.433 1.00 92.38 88 PHE A C 1
ATOM 704 O O . PHE A 1 88 ? -4.655 -1.822 6.562 1.00 92.38 88 PHE A O 1
ATOM 711 N N . LYS A 1 89 ? -4.540 -3.065 4.693 1.00 91.56 89 LYS A N 1
ATO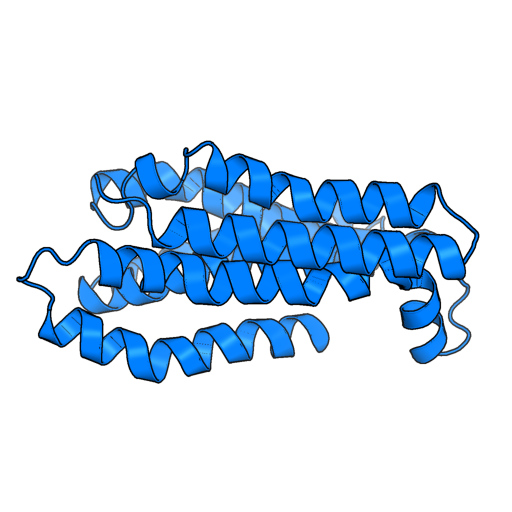M 712 C CA . LYS A 1 89 ? -5.483 -4.100 5.161 1.00 91.56 89 LYS A CA 1
ATOM 713 C C . LYS A 1 89 ? -5.024 -4.773 6.463 1.00 91.56 89 LYS A C 1
ATOM 715 O O . LYS A 1 89 ? -5.871 -5.207 7.241 1.00 91.56 89 LYS A O 1
ATOM 720 N N . GLY A 1 90 ? -3.720 -4.805 6.743 1.00 90.88 90 GLY A N 1
ATOM 721 C CA . GLY A 1 90 ? -3.168 -5.269 8.018 1.00 90.88 90 GLY A CA 1
ATOM 722 C C . GLY A 1 90 ? -3.712 -4.508 9.235 1.00 90.88 90 GLY A C 1
ATOM 723 O O . GLY A 1 90 ? -4.057 -5.133 10.236 1.00 90.88 90 GLY A O 1
ATOM 724 N N . GLY A 1 91 ? -3.875 -3.182 9.146 1.00 91.56 91 GLY A N 1
ATOM 725 C CA . GLY A 1 91 ? -4.489 -2.377 10.213 1.00 91.56 91 GLY A CA 1
ATOM 726 C C . GLY A 1 91 ? -5.960 -2.721 10.448 1.00 91.56 91 GLY A C 1
ATOM 727 O O . GLY A 1 91 ? -6.410 -2.837 11.591 1.00 91.56 91 GLY A O 1
ATOM 728 N N . VAL A 1 92 ? -6.688 -2.982 9.360 1.00 92.50 92 VAL A N 1
ATOM 729 C CA . VAL A 1 92 ? -8.087 -3.436 9.385 1.00 92.50 92 VAL A CA 1
ATOM 730 C C . VAL A 1 92 ? -8.208 -4.801 10.050 1.00 92.50 92 VAL A C 1
ATOM 732 O O . VAL A 1 92 ? -9.053 -4.990 10.923 1.00 92.50 92 VAL A O 1
ATOM 735 N N . ALA A 1 93 ? -7.330 -5.737 9.689 1.00 91.50 93 ALA A N 1
ATOM 736 C CA . ALA A 1 93 ? -7.311 -7.081 10.254 1.00 91.50 93 ALA A CA 1
ATOM 737 C C . ALA A 1 93 ? -7.105 -7.059 11.777 1.00 91.50 93 ALA A C 1
ATOM 739 O O . ALA A 1 93 ? -7.818 -7.754 12.498 1.00 91.50 93 ALA A O 1
ATOM 740 N N . ARG A 1 94 ? -6.206 -6.203 12.283 1.00 91.88 94 ARG A N 1
ATOM 741 C CA . ARG A 1 94 ? -6.007 -6.020 13.730 1.00 91.88 94 ARG A CA 1
ATOM 742 C C . ARG A 1 94 ? -7.290 -5.563 14.423 1.00 91.88 94 ARG A C 1
ATOM 744 O O . ARG A 1 94 ? -7.691 -6.164 15.416 1.00 91.88 94 ARG A O 1
ATOM 751 N N . LYS A 1 95 ? -7.988 -4.569 13.863 1.00 91.88 95 LYS A N 1
ATOM 752 C CA . LYS A 1 95 ? -9.258 -4.072 14.421 1.00 91.88 95 LYS A CA 1
ATOM 753 C C . LYS A 1 95 ? -10.373 -5.129 14.375 1.00 91.88 95 LYS A C 1
ATOM 755 O O . LYS A 1 95 ? -11.127 -5.251 15.336 1.00 91.88 95 LYS A O 1
ATOM 760 N N . ILE A 1 96 ? -10.440 -5.941 13.316 1.00 91.94 96 ILE A N 1
ATOM 761 C CA . ILE A 1 96 ? -11.368 -7.084 13.205 1.00 91.94 96 ILE A CA 1
ATOM 762 C C . ILE A 1 96 ? -11.167 -8.085 14.353 1.00 91.94 96 ILE A C 1
ATOM 764 O O . ILE A 1 96 ? -12.156 -8.552 14.921 1.00 91.94 96 ILE A O 1
ATOM 768 N N . ILE A 1 97 ? -9.915 -8.376 14.726 1.00 90.81 97 ILE A N 1
ATOM 769 C CA . ILE A 1 97 ? -9.589 -9.280 15.842 1.00 90.81 97 ILE A CA 1
ATOM 770 C C . ILE A 1 97 ? -10.135 -8.722 17.166 1.00 90.81 97 ILE A C 1
ATOM 772 O O . ILE A 1 97 ? -10.832 -9.425 17.892 1.00 90.81 97 ILE A O 1
ATOM 776 N N . ILE A 1 98 ? -9.898 -7.439 17.456 1.00 91.00 98 ILE A N 1
ATOM 777 C CA . ILE A 1 98 ? -10.327 -6.789 18.715 1.00 91.00 98 ILE A CA 1
ATOM 778 C C . ILE A 1 98 ? -11.856 -6.694 18.835 1.00 91.00 98 ILE A C 1
ATOM 780 O O . ILE A 1 98 ? -12.424 -6.728 19.934 1.00 91.00 98 ILE A O 1
ATOM 784 N N . LEU A 1 99 ? -12.538 -6.581 17.695 1.00 90.25 99 LEU A N 1
ATOM 785 C CA . LEU A 1 99 ? -13.997 -6.570 17.608 1.00 90.25 99 LEU A CA 1
ATOM 786 C C . LEU A 1 99 ? -14.612 -7.979 17.588 1.00 90.25 99 LEU A C 1
ATOM 788 O O . LEU A 1 99 ? -15.830 -8.094 17.485 1.00 90.25 99 LEU A O 1
ATOM 792 N N . ASN A 1 100 ? -13.800 -9.035 17.712 1.00 90.75 100 ASN A N 1
ATOM 793 C CA . ASN A 1 100 ? -14.227 -10.435 17.671 1.00 90.75 100 ASN A CA 1
ATOM 794 C C . ASN A 1 100 ? -15.000 -10.797 16.383 1.00 90.75 100 ASN A C 1
ATOM 796 O O . ASN A 1 100 ? -15.976 -11.545 16.393 1.00 90.75 100 ASN A O 1
ATOM 800 N N . LEU A 1 101 ? -14.566 -10.243 15.246 1.00 91.75 101 LEU A N 1
ATOM 801 C CA . LEU A 1 101 ? -15.169 -10.457 13.926 1.00 91.75 101 LEU A CA 1
ATOM 802 C C . LEU A 1 101 ? -14.368 -11.471 13.087 1.00 91.75 101 LEU A C 1
ATOM 804 O O . LEU A 1 101 ? -14.347 -11.401 11.858 1.00 91.75 101 LEU A O 1
ATOM 808 N N . SER A 1 102 ? -13.701 -12.432 13.727 1.00 88.44 102 SER A N 1
ATOM 809 C CA . SER A 1 102 ? -12.793 -13.379 13.061 1.00 88.44 102 SER A CA 1
ATOM 810 C C . SER A 1 102 ? -13.474 -14.212 11.968 1.00 88.44 102 SER A C 1
ATOM 812 O O . SER A 1 102 ? -12.885 -14.427 10.912 1.00 88.44 102 SER A O 1
ATOM 814 N N . TRP A 1 103 ? -14.742 -14.595 12.145 1.00 90.50 103 TRP A N 1
ATOM 815 C CA . TRP A 1 103 ? -15.520 -15.289 11.107 1.00 90.50 103 TRP A CA 1
ATOM 816 C C . TRP A 1 103 ? -15.731 -14.451 9.847 1.00 90.50 103 TRP A C 1
ATOM 818 O O . TRP A 1 103 ? -15.681 -14.971 8.733 1.00 90.50 103 TRP A O 1
ATOM 828 N N . PHE A 1 104 ? -15.894 -13.136 10.003 1.00 90.31 104 PHE A N 1
ATOM 829 C CA . PHE A 1 104 ? -15.931 -12.241 8.855 1.00 90.31 104 PHE A CA 1
ATOM 830 C C . PHE A 1 104 ? -14.582 -12.231 8.123 1.00 90.31 104 PHE A C 1
ATOM 832 O O . PHE A 1 104 ? -14.564 -12.206 6.897 1.00 90.31 104 PHE A O 1
ATOM 839 N N . SER A 1 105 ? -13.458 -12.306 8.845 1.00 89.56 105 SER A N 1
ATOM 840 C CA . SER A 1 105 ? -12.126 -12.419 8.231 1.00 89.56 105 SER A CA 1
ATOM 841 C C . SER A 1 105 ? -12.015 -13.652 7.326 1.00 89.56 105 SER A C 1
ATOM 843 O O . SER A 1 105 ? -11.510 -13.553 6.209 1.00 89.56 105 SER A O 1
ATOM 845 N N . VAL A 1 106 ? -12.553 -14.795 7.767 1.00 91.88 106 VAL A N 1
ATOM 846 C CA . VAL A 1 106 ? -12.586 -16.032 6.968 1.00 91.88 106 VAL A CA 1
ATOM 847 C C . VAL A 1 106 ? -13.382 -15.826 5.678 1.00 91.88 106 VAL A C 1
ATOM 849 O O . VAL A 1 106 ? -12.856 -16.061 4.592 1.00 91.88 106 VAL A O 1
ATOM 852 N N . LEU A 1 107 ? -14.617 -15.324 5.779 1.00 93.56 107 LEU A N 1
ATOM 853 C CA . LEU A 1 107 ? -15.480 -15.080 4.615 1.00 93.56 107 LEU A CA 1
ATOM 854 C C . LEU A 1 107 ? -14.882 -14.051 3.645 1.00 93.56 107 LEU A C 1
ATOM 856 O O . LEU A 1 107 ? -14.912 -14.242 2.433 1.00 93.56 107 LEU A O 1
ATOM 860 N N . SER A 1 108 ? -14.297 -12.986 4.185 1.00 92.00 108 SER A N 1
ATOM 861 C CA . SER A 1 108 ? -13.587 -11.944 3.441 1.00 92.00 108 SER A CA 1
ATOM 862 C C . SER A 1 108 ? -12.414 -12.535 2.646 1.00 92.00 108 SER A C 1
ATOM 864 O O . SER A 1 108 ? -12.318 -12.351 1.435 1.00 92.00 108 SER A O 1
ATOM 866 N N . ASN A 1 109 ? -11.576 -13.362 3.277 1.00 92.62 109 ASN A N 1
ATOM 867 C CA . ASN A 1 109 ? -10.462 -14.020 2.591 1.00 92.62 109 ASN A CA 1
ATOM 868 C C . ASN A 1 109 ? -10.921 -14.999 1.502 1.00 92.62 109 ASN A C 1
ATOM 870 O O . ASN A 1 109 ? -10.294 -15.052 0.445 1.00 92.62 109 ASN A O 1
ATOM 874 N N . LEU A 1 110 ? -12.020 -15.730 1.717 1.00 95.50 110 LEU A N 1
ATOM 875 C CA . LEU A 1 110 ? -12.622 -16.576 0.680 1.00 95.50 110 LEU A CA 1
ATOM 876 C C . LEU A 1 110 ? -13.129 -15.743 -0.504 1.00 95.50 110 LEU A C 1
ATOM 878 O O . LEU A 1 110 ? -12.874 -16.093 -1.655 1.00 95.50 110 LEU A O 1
ATOM 882 N N . GLY A 1 111 ? -13.781 -14.609 -0.232 1.00 95.06 111 GLY A N 1
ATOM 883 C CA . GLY A 1 111 ? -14.212 -13.664 -1.262 1.00 95.06 111 GLY A CA 1
ATOM 884 C C . GLY A 1 111 ? -13.036 -13.115 -2.071 1.00 95.06 111 GLY A C 1
ATOM 885 O O . GLY A 1 111 ? -13.072 -13.116 -3.301 1.00 95.06 111 GLY A O 1
ATOM 886 N N . TRP A 1 112 ? -11.955 -12.709 -1.401 1.00 95.88 112 TRP A N 1
ATOM 887 C CA . TRP A 1 112 ? -10.721 -12.300 -2.072 1.00 95.88 112 TRP A CA 1
ATOM 888 C C . TRP A 1 112 ? -10.133 -13.427 -2.933 1.00 95.88 112 TRP A C 1
ATOM 890 O O . TRP A 1 112 ? -9.798 -13.188 -4.094 1.00 95.88 112 TRP A O 1
ATOM 900 N N . ALA A 1 113 ? -10.039 -14.647 -2.395 1.00 96.50 113 ALA A N 1
ATOM 901 C CA . ALA A 1 113 ? -9.486 -15.797 -3.106 1.00 96.50 113 ALA A CA 1
ATOM 902 C C . ALA A 1 113 ? -10.294 -16.119 -4.371 1.00 96.50 113 ALA A C 1
ATOM 904 O O . ALA A 1 113 ? -9.711 -16.344 -5.431 1.00 96.50 113 ALA A O 1
ATOM 905 N N . PHE A 1 114 ? -11.626 -16.056 -4.293 1.00 97.50 114 PHE A N 1
ATOM 906 C CA . PHE A 1 114 ? -12.500 -16.234 -5.450 1.00 97.50 114 PHE A CA 1
ATOM 907 C C . PHE A 1 114 ? -12.236 -15.181 -6.537 1.00 97.50 114 PHE A C 1
ATOM 909 O O . PHE A 1 114 ? -12.035 -15.533 -7.702 1.00 97.50 114 PHE A O 1
ATOM 916 N N . ILE A 1 115 ? -12.152 -13.897 -6.162 1.00 97.62 115 ILE A N 1
ATOM 917 C CA . ILE A 1 115 ? -11.826 -12.809 -7.101 1.00 97.62 115 ILE A CA 1
ATOM 918 C C . ILE A 1 115 ? -10.442 -13.036 -7.725 1.00 97.62 115 ILE A C 1
ATOM 920 O O . ILE A 1 115 ? -10.273 -12.866 -8.933 1.00 97.62 115 ILE A O 1
ATOM 924 N N . PHE A 1 116 ? -9.451 -13.436 -6.927 1.00 96.75 116 PHE A N 1
ATOM 925 C CA . PHE A 1 116 ? -8.097 -13.704 -7.405 1.00 96.75 116 PHE A CA 1
ATOM 926 C C . PHE A 1 116 ? -8.049 -14.850 -8.418 1.00 96.75 116 PHE A C 1
ATOM 928 O O . PHE A 1 116 ? -7.448 -14.689 -9.483 1.00 96.75 116 PHE A O 1
ATOM 935 N N . VAL A 1 117 ? -8.714 -15.974 -8.136 1.00 97.69 117 VAL A N 1
ATOM 936 C CA . VAL A 1 117 ? -8.794 -17.119 -9.058 1.00 97.69 117 VAL A CA 1
ATOM 937 C C . VAL A 1 117 ? -9.504 -16.721 -10.352 1.00 97.69 117 VAL A C 1
ATOM 939 O O . VAL A 1 117 ? -8.985 -16.991 -11.437 1.00 97.69 117 VAL A O 1
ATOM 942 N N . ALA A 1 118 ? -10.632 -16.011 -10.262 1.00 97.56 118 ALA A N 1
ATOM 943 C CA . ALA A 1 118 ? -11.380 -15.549 -11.431 1.00 97.56 118 ALA A CA 1
ATOM 944 C C . ALA A 1 118 ? -10.551 -14.604 -12.320 1.00 97.56 118 ALA A C 1
ATOM 946 O O . ALA A 1 118 ? -10.504 -14.768 -13.543 1.00 97.56 118 ALA A O 1
ATOM 947 N N . LEU A 1 119 ? -9.851 -13.638 -11.716 1.00 97.25 119 LEU A N 1
ATOM 948 C CA . LEU A 1 119 ? -8.974 -12.727 -12.452 1.00 97.25 119 LEU A CA 1
ATOM 949 C C . LEU A 1 119 ? -7.788 -13.463 -13.067 1.00 97.25 119 LEU A C 1
ATOM 951 O O . LEU A 1 119 ? -7.510 -13.255 -14.245 1.00 97.25 119 LEU A O 1
ATOM 955 N N . THR A 1 120 ? -7.141 -14.352 -12.315 1.00 96.50 120 THR A N 1
ATOM 956 C CA . THR A 1 120 ? -6.002 -15.144 -12.800 1.00 96.50 120 THR A CA 1
ATOM 957 C C . THR A 1 120 ? -6.400 -16.003 -13.997 1.00 96.50 120 THR A C 1
ATOM 959 O O . THR A 1 120 ? -5.683 -16.049 -14.996 1.00 96.50 120 THR A O 1
ATOM 962 N N . TRP A 1 121 ? -7.580 -16.627 -13.953 1.00 96.88 121 TRP A N 1
ATOM 963 C CA . TRP A 1 121 ? -8.108 -17.396 -15.079 1.00 96.88 121 TRP A CA 1
ATOM 964 C C . TRP A 1 121 ? -8.280 -16.536 -16.338 1.00 96.88 121 TRP A C 1
ATOM 966 O O . TRP A 1 121 ? -7.923 -16.964 -17.439 1.00 96.88 121 TRP A O 1
ATOM 976 N N . LYS A 1 122 ? -8.776 -15.302 -16.183 1.00 96.50 122 LYS A N 1
ATOM 977 C CA . LYS A 1 122 ? -8.975 -14.347 -17.286 1.00 96.50 122 LYS A CA 1
ATOM 978 C C . LYS A 1 122 ? -7.658 -13.768 -17.815 1.00 96.50 122 LYS A C 1
ATOM 980 O O . LYS A 1 122 ? -7.549 -13.492 -19.011 1.00 96.50 122 LYS A O 1
ATOM 985 N N . THR A 1 123 ? -6.659 -13.580 -16.954 1.00 95.38 123 THR A N 1
ATOM 986 C CA . THR A 1 123 ? -5.374 -12.954 -17.302 1.00 95.38 123 THR A CA 1
ATOM 987 C C . THR A 1 123 ? -4.258 -13.949 -17.607 1.00 95.38 123 THR A C 1
ATOM 989 O O . THR A 1 123 ? -3.166 -13.513 -17.967 1.00 95.38 123 THR A O 1
ATOM 992 N N . LYS A 1 124 ? -4.516 -15.265 -17.563 1.00 91.75 124 LYS A N 1
ATOM 993 C CA . LYS A 1 124 ? -3.511 -16.319 -17.810 1.00 91.75 124 LYS A CA 1
ATOM 994 C C . LYS A 1 124 ? -2.711 -16.146 -19.106 1.00 91.75 124 LYS A C 1
ATOM 996 O O . LYS A 1 124 ? -1.533 -16.481 -19.150 1.00 91.75 124 LYS A O 1
ATOM 1001 N N . LYS A 1 125 ? -3.326 -15.567 -20.147 1.00 92.88 125 LYS A N 1
ATOM 1002 C CA . LYS A 1 125 ? -2.681 -15.288 -21.443 1.00 92.88 125 LYS A CA 1
ATOM 1003 C C . LYS A 1 125 ? -1.533 -14.272 -21.369 1.00 92.88 125 LYS A C 1
ATOM 1005 O O . LYS A 1 125 ? -0.713 -14.230 -22.271 1.00 92.88 125 LYS A O 1
ATOM 1010 N N . TYR A 1 126 ? -1.476 -13.469 -20.306 1.00 92.19 126 TYR A N 1
ATOM 1011 C CA . TYR A 1 126 ? -0.430 -12.470 -20.066 1.00 92.19 126 TYR A CA 1
ATOM 1012 C C . TYR A 1 126 ? 0.702 -12.997 -19.163 1.00 92.19 126 TYR A C 1
ATOM 1014 O O . TYR A 1 126 ? 1.495 -12.210 -18.647 1.00 92.19 126 TYR A O 1
ATOM 1022 N N . GLY A 1 127 ? 0.755 -14.311 -18.909 1.00 90.81 127 GLY A N 1
ATOM 1023 C CA . GLY A 1 127 ? 1.820 -14.949 -18.135 1.00 90.81 127 GLY A CA 1
ATOM 1024 C C . GLY A 1 127 ? 2.024 -14.323 -16.750 1.00 90.81 127 GLY A C 1
ATOM 1025 O O . GLY A 1 127 ? 1.070 -14.118 -15.996 1.00 90.81 127 GLY A O 1
ATOM 1026 N N . ALA A 1 128 ? 3.279 -14.000 -16.421 1.00 90.44 128 ALA A N 1
ATOM 1027 C CA . ALA A 1 128 ? 3.664 -13.439 -15.124 1.00 90.44 128 ALA A CA 1
ATOM 1028 C C . ALA A 1 128 ? 2.957 -12.109 -14.812 1.00 90.44 128 ALA A C 1
ATOM 1030 O O . ALA A 1 128 ? 2.403 -11.958 -13.720 1.00 90.44 128 ALA A O 1
ATOM 1031 N N . VAL A 1 129 ? 2.894 -11.195 -15.791 1.00 93.19 129 VAL A N 1
ATOM 1032 C CA . VAL A 1 129 ? 2.209 -9.898 -15.653 1.00 93.19 129 VAL A CA 1
ATOM 1033 C C . VAL A 1 129 ? 0.746 -10.119 -15.296 1.00 93.19 129 VAL A C 1
ATOM 1035 O O . VAL A 1 129 ? 0.227 -9.476 -14.383 1.00 93.19 129 VAL A O 1
ATOM 1038 N N . GLY A 1 130 ? 0.102 -11.076 -15.968 1.00 94.69 130 GLY A N 1
ATOM 1039 C CA . GLY A 1 130 ? -1.290 -11.442 -15.730 1.00 94.69 130 GLY A CA 1
ATOM 1040 C C . GLY A 1 130 ? -1.557 -11.895 -14.297 1.00 94.69 130 GLY A C 1
ATOM 1041 O O . GLY A 1 130 ? -2.520 -11.427 -13.686 1.00 94.69 130 GLY A O 1
ATOM 1042 N N . ILE A 1 131 ? -0.697 -12.7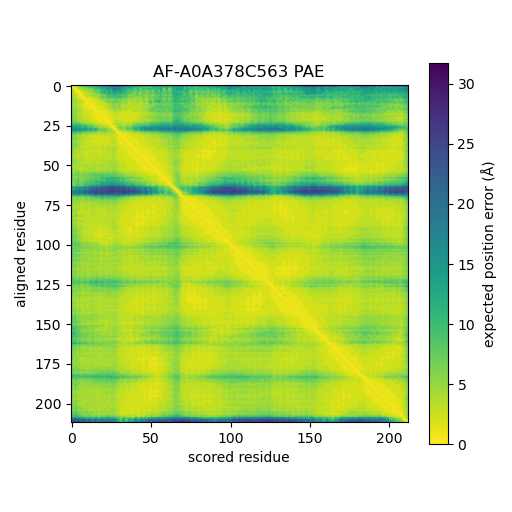54 -13.744 1.00 94.25 131 ILE A N 1
ATOM 1043 C CA . ILE A 1 131 ? -0.827 -13.268 -12.371 1.00 94.25 131 ILE A CA 1
ATOM 1044 C C . ILE A 1 131 ? -0.565 -12.160 -11.347 1.00 94.25 131 ILE A C 1
ATOM 1046 O O . ILE A 1 131 ? -1.344 -11.983 -10.410 1.00 94.25 131 ILE A O 1
ATOM 1050 N N . THR A 1 132 ? 0.503 -11.375 -11.516 1.00 94.62 132 THR A N 1
ATOM 1051 C CA . THR A 1 132 ? 0.810 -10.273 -10.588 1.00 94.62 132 THR A CA 1
ATOM 1052 C C . THR A 1 132 ? -0.231 -9.158 -10.650 1.00 94.62 132 THR A C 1
ATOM 1054 O O . THR A 1 132 ? -0.599 -8.600 -9.619 1.00 94.62 132 THR A O 1
ATOM 1057 N N . GLY A 1 133 ? -0.774 -8.884 -11.838 1.00 96.06 133 GLY A N 1
ATOM 1058 C CA . GLY A 1 133 ? -1.888 -7.964 -12.020 1.00 96.06 133 GLY A CA 1
ATOM 1059 C C . GLY A 1 133 ? -3.149 -8.489 -11.340 1.00 96.06 133 GLY A C 1
ATOM 1060 O O . GLY A 1 133 ? -3.778 -7.756 -10.582 1.00 96.06 133 GLY A O 1
ATOM 1061 N N . ALA A 1 134 ? -3.488 -9.771 -11.521 1.00 96.69 134 ALA A N 1
ATOM 1062 C CA . ALA A 1 134 ? -4.607 -10.401 -10.820 1.00 96.69 134 ALA A CA 1
ATOM 1063 C C . ALA A 1 134 ? -4.445 -10.321 -9.295 1.00 96.69 134 ALA A C 1
ATOM 1065 O O . ALA A 1 134 ? -5.420 -10.055 -8.590 1.00 96.69 134 ALA A O 1
ATOM 1066 N N . LEU A 1 135 ? -3.223 -10.476 -8.776 1.00 94.31 135 LEU A N 1
ATOM 1067 C CA . LEU A 1 135 ? -2.928 -10.330 -7.351 1.00 94.31 135 LEU A CA 1
ATOM 1068 C C . LEU A 1 135 ? -3.264 -8.915 -6.858 1.00 94.31 135 LEU A C 1
ATOM 1070 O O . LEU A 1 135 ? -4.020 -8.767 -5.902 1.00 94.31 135 LEU A O 1
ATOM 1074 N N . PHE A 1 136 ? -2.776 -7.880 -7.540 1.00 95.69 136 PHE A N 1
ATOM 1075 C CA . PHE A 1 136 ? -3.077 -6.494 -7.181 1.00 95.69 136 PHE A CA 1
ATOM 1076 C C . PHE A 1 136 ? -4.570 -6.156 -7.330 1.00 95.69 136 PHE A C 1
ATOM 1078 O O . PHE A 1 136 ? -5.202 -5.683 -6.383 1.00 95.69 136 PHE A O 1
ATOM 1085 N N . PHE A 1 137 ? -5.158 -6.426 -8.498 1.00 97.12 137 PHE A N 1
ATOM 1086 C CA . PHE A 1 137 ? -6.545 -6.059 -8.782 1.00 97.12 137 PHE A CA 1
ATOM 1087 C C . PHE A 1 137 ? -7.543 -6.834 -7.924 1.00 97.12 137 PHE A C 1
ATOM 1089 O O . PHE A 1 137 ? -8.546 -6.258 -7.512 1.00 97.12 137 PHE A O 1
ATOM 1096 N N . SER A 1 138 ? -7.269 -8.097 -7.584 1.00 96.81 138 SER A N 1
ATOM 1097 C CA . SER A 1 138 ? -8.119 -8.838 -6.646 1.00 96.81 138 SER A CA 1
ATOM 1098 C C . SER A 1 138 ? -8.124 -8.198 -5.265 1.00 96.81 138 SER A C 1
ATOM 1100 O O . SER A 1 138 ? -9.194 -8.030 -4.686 1.00 96.81 138 SER A O 1
ATOM 1102 N N . GLN A 1 139 ? -6.960 -7.782 -4.756 1.00 94.38 139 GLN A N 1
ATOM 1103 C CA . GLN A 1 139 ? -6.866 -7.070 -3.483 1.00 94.38 139 GLN A CA 1
ATOM 1104 C C . GLN A 1 139 ? -7.622 -5.740 -3.541 1.00 94.38 139 GLN A C 1
ATOM 1106 O O . GLN A 1 139 ? -8.350 -5.418 -2.603 1.00 94.38 139 GLN A O 1
ATOM 1111 N N . PHE A 1 140 ? -7.480 -4.994 -4.640 1.00 96.06 140 PHE A N 1
ATOM 1112 C CA . PHE A 1 140 ? -8.112 -3.689 -4.834 1.00 96.06 140 PHE A CA 1
ATOM 1113 C C . PHE A 1 140 ? -9.636 -3.778 -4.925 1.00 96.06 140 PHE A C 1
ATOM 1115 O O . PHE A 1 140 ? -10.337 -3.123 -4.156 1.00 96.06 140 PHE A O 1
ATOM 1122 N N . ILE A 1 141 ? -10.153 -4.643 -5.800 1.00 97.06 141 ILE A N 1
ATOM 1123 C CA . ILE A 1 141 ? -11.593 -4.876 -5.962 1.00 97.06 141 ILE A CA 1
ATOM 1124 C C . ILE A 1 141 ? -12.187 -5.384 -4.651 1.00 97.06 141 ILE A C 1
ATOM 1126 O O . ILE A 1 141 ? -13.189 -4.850 -4.181 1.00 97.06 141 ILE A O 1
ATOM 1130 N N . HIS A 1 142 ? -11.541 -6.369 -4.024 1.00 95.88 142 HIS A N 1
ATOM 1131 C CA . HIS A 1 142 ? -11.977 -6.876 -2.732 1.00 95.88 142 HIS A CA 1
ATOM 1132 C C . HIS A 1 142 ? -12.030 -5.760 -1.685 1.00 95.88 142 HIS A C 1
ATOM 1134 O O . HIS A 1 142 ? -13.017 -5.641 -0.966 1.00 95.88 142 HIS A O 1
ATOM 1140 N N . PHE A 1 143 ? -10.987 -4.929 -1.595 1.00 94.19 143 PHE A N 1
ATOM 1141 C CA . PHE A 1 143 ? -10.956 -3.811 -0.657 1.00 94.19 143 PHE A CA 1
ATOM 1142 C C . PHE A 1 143 ? -12.154 -2.880 -0.872 1.00 94.19 143 PHE A C 1
ATOM 1144 O O . PHE A 1 143 ? -12.906 -2.673 0.078 1.00 94.19 143 PHE A O 1
ATOM 1151 N N . ILE A 1 144 ? -12.409 -2.440 -2.109 1.00 95.06 144 ILE A N 1
ATOM 1152 C CA . ILE A 1 144 ? -13.562 -1.590 -2.454 1.00 95.06 144 ILE A CA 1
ATOM 1153 C C . ILE A 1 144 ? -14.887 -2.235 -2.033 1.00 95.06 144 ILE A C 1
ATOM 1155 O O . ILE A 1 144 ? -15.693 -1.587 -1.367 1.00 95.06 144 ILE A O 1
ATOM 1159 N N . ILE A 1 145 ? -15.096 -3.514 -2.359 1.00 95.38 145 ILE A N 1
ATOM 1160 C CA . ILE A 1 145 ? -16.323 -4.249 -2.007 1.00 95.38 145 ILE A CA 1
ATOM 1161 C C . ILE A 1 145 ? -16.508 -4.328 -0.484 1.00 95.38 145 ILE A C 1
ATOM 1163 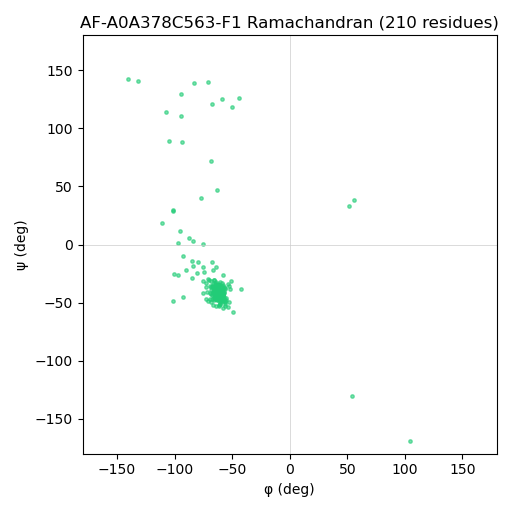O O . ILE A 1 145 ? -17.632 -4.268 0.010 1.00 95.38 145 ILE A O 1
ATOM 1167 N N . THR A 1 146 ? -15.417 -4.439 0.277 1.00 93.31 146 THR A N 1
ATOM 1168 C CA . THR A 1 146 ? -15.473 -4.547 1.744 1.00 93.31 146 THR A CA 1
ATOM 1169 C C . THR A 1 146 ? -15.580 -3.213 2.489 1.00 93.31 146 THR A C 1
ATOM 1171 O O . THR A 1 146 ? -16.020 -3.216 3.642 1.00 93.31 146 THR A O 1
ATOM 1174 N N . ILE A 1 147 ? -15.254 -2.073 1.862 1.00 93.19 147 ILE A N 1
ATOM 1175 C CA . ILE A 1 147 ? -15.323 -0.742 2.500 1.00 93.19 147 ILE A CA 1
ATOM 1176 C C . ILE A 1 147 ? -16.697 -0.458 3.136 1.00 93.19 147 ILE A C 1
ATOM 1178 O O . ILE A 1 147 ? -16.717 -0.094 4.315 1.00 93.19 147 ILE A O 1
ATOM 1182 N N . PRO A 1 148 ? -17.847 -0.648 2.452 1.00 92.38 148 PRO A N 1
ATOM 1183 C CA . PRO A 1 148 ? -19.159 -0.369 3.042 1.00 92.38 148 PRO A CA 1
ATOM 1184 C C . PRO A 1 148 ? -19.402 -1.143 4.341 1.00 92.38 148 PRO A C 1
ATOM 1186 O O . PRO A 1 148 ? -19.946 -0.608 5.309 1.00 92.38 148 PRO A O 1
ATOM 1189 N N . TYR A 1 149 ? -18.946 -2.396 4.390 1.00 92.25 149 TYR A N 1
ATOM 1190 C CA . TYR A 1 149 ? -19.041 -3.221 5.587 1.00 92.25 149 TYR A CA 1
ATOM 1191 C C . TYR A 1 149 ? -18.137 -2.696 6.713 1.00 92.25 149 TYR A C 1
ATOM 1193 O O . TYR A 1 149 ? -18.578 -2.609 7.862 1.00 92.25 149 TYR A O 1
ATOM 1201 N N . PHE A 1 150 ? -16.900 -2.297 6.392 1.00 92.62 150 PHE A N 1
ATOM 1202 C CA . PHE A 1 150 ? -15.962 -1.724 7.363 1.00 92.62 150 PHE A CA 1
ATOM 1203 C C . PHE A 1 150 ? -16.484 -0.439 8.002 1.00 92.62 150 PHE A C 1
ATOM 1205 O O . PHE A 1 150 ? -16.371 -0.285 9.220 1.00 92.62 150 PHE A O 1
ATOM 1212 N N . LEU A 1 151 ? -17.107 0.434 7.210 1.00 92.38 151 LEU A N 1
ATOM 1213 C CA . LEU A 1 151 ? -17.721 1.668 7.698 1.00 92.38 151 LEU A CA 1
ATOM 1214 C C . LEU A 1 151 ? -18.940 1.370 8.584 1.00 92.38 151 LEU A C 1
ATOM 1216 O O . LEU A 1 151 ? -19.032 1.877 9.701 1.00 92.38 151 LEU A O 1
ATOM 1220 N N . LYS A 1 152 ? -19.841 0.476 8.146 1.00 91.19 152 LYS A N 1
ATOM 1221 C CA . LYS A 1 152 ? -21.051 0.108 8.909 1.00 91.19 152 LYS A CA 1
ATOM 1222 C C . LYS A 1 152 ? -20.724 -0.520 10.266 1.00 91.19 152 LYS A C 1
ATOM 1224 O O . LYS A 1 152 ? -21.431 -0.287 11.243 1.00 91.19 152 LYS A O 1
ATOM 1229 N N . ARG A 1 153 ? -19.653 -1.315 10.339 1.00 88.69 153 ARG A N 1
ATOM 1230 C CA . ARG A 1 153 ? -19.179 -1.952 11.579 1.00 88.69 153 ARG A CA 1
ATOM 1231 C C . ARG A 1 153 ? -18.224 -1.076 12.396 1.00 88.69 153 ARG A C 1
ATOM 1233 O O . ARG A 1 153 ? -17.703 -1.566 13.393 1.00 88.69 153 ARG A O 1
ATOM 1240 N N . LYS A 1 154 ? -17.994 0.185 11.995 1.00 88.62 154 LYS A N 1
ATOM 1241 C CA . LYS A 1 154 ? -17.049 1.120 12.637 1.00 88.62 154 LYS A CA 1
ATOM 1242 C C . LYS A 1 154 ? -15.649 0.519 12.821 1.00 88.62 154 LYS A C 1
ATOM 1244 O O . LYS A 1 154 ? -14.960 0.798 13.797 1.00 88.62 154 LYS A O 1
ATOM 1249 N N . ILE A 1 155 ? -15.238 -0.335 11.881 1.00 90.12 155 ILE A N 1
ATOM 1250 C CA . ILE A 1 155 ? -13.880 -0.883 11.851 1.00 90.12 155 ILE A CA 1
ATOM 1251 C C . ILE A 1 155 ? -12.923 0.231 11.427 1.00 90.12 155 ILE A C 1
ATOM 1253 O O . ILE A 1 155 ? -11.847 0.356 11.995 1.00 90.12 155 ILE A O 1
ATOM 1257 N N . ILE A 1 156 ? -13.329 1.053 10.457 1.00 90.06 156 ILE A N 1
ATOM 1258 C CA . ILE A 1 156 ? -12.563 2.190 9.941 1.00 90.06 156 ILE A CA 1
ATOM 1259 C C . ILE A 1 156 ? -13.496 3.402 9.892 1.00 90.06 156 ILE A C 1
ATOM 1261 O O . ILE A 1 156 ? -14.664 3.263 9.529 1.00 90.06 156 ILE A O 1
ATOM 1265 N N . ASP A 1 157 ? -12.984 4.581 10.235 1.00 88.88 157 ASP A N 1
ATOM 1266 C CA . ASP A 1 157 ? -13.664 5.860 10.007 1.00 88.88 157 ASP A CA 1
ATOM 1267 C C . ASP A 1 157 ? -13.402 6.327 8.560 1.00 88.88 157 ASP A C 1
ATOM 1269 O O . ASP A 1 157 ? -12.280 6.224 8.063 1.00 88.88 157 ASP A O 1
ATOM 1273 N N . ILE A 1 158 ? -14.414 6.866 7.872 1.00 88.25 158 ILE A N 1
ATOM 1274 C CA . ILE A 1 158 ? -14.284 7.386 6.500 1.00 88.25 158 ILE A CA 1
ATOM 1275 C C . ILE A 1 158 ? -13.146 8.407 6.362 1.00 88.25 158 ILE A C 1
ATOM 1277 O O . ILE A 1 158 ? -12.441 8.414 5.354 1.00 88.25 158 ILE A O 1
ATOM 1281 N N . SER A 1 159 ? -12.909 9.206 7.404 1.00 87.44 159 SER A N 1
ATOM 1282 C CA . SER A 1 159 ? -11.826 10.193 7.466 1.00 87.44 159 SER A CA 1
ATOM 1283 C C . SER A 1 159 ? -10.426 9.571 7.503 1.00 87.44 159 SER A C 1
ATOM 1285 O O . SER A 1 159 ? -9.446 10.268 7.249 1.00 87.44 159 SER A O 1
ATOM 1287 N N . MET A 1 160 ? -10.310 8.267 7.784 1.00 87.75 160 MET A N 1
ATOM 1288 C CA . MET A 1 160 ? -9.051 7.524 7.668 1.00 87.75 160 MET A CA 1
ATOM 1289 C C . MET A 1 160 ? -8.777 7.003 6.250 1.00 87.75 160 MET A C 1
ATOM 1291 O O . MET A 1 160 ? -7.667 6.582 5.939 1.00 87.75 160 MET A O 1
ATOM 1295 N N . ILE A 1 161 ? -9.786 7.001 5.381 1.00 88.44 161 ILE A N 1
ATOM 1296 C CA . ILE A 1 161 ? -9.643 6.583 3.980 1.00 88.44 161 ILE A CA 1
ATOM 1297 C C . ILE A 1 161 ? -9.560 7.826 3.093 1.00 88.44 161 ILE A C 1
ATOM 1299 O O . ILE A 1 161 ? -8.661 7.954 2.265 1.00 88.44 161 ILE A O 1
ATOM 1303 N N . PHE A 1 162 ? -10.482 8.763 3.301 1.00 87.69 162 PHE A N 1
ATOM 1304 C CA . PHE A 1 162 ? -10.595 9.994 2.536 1.00 87.69 162 PHE A CA 1
ATOM 1305 C C . PHE A 1 162 ? -10.081 11.168 3.360 1.00 87.69 162 PHE A C 1
ATOM 1307 O O . PHE A 1 162 ? -10.815 11.832 4.087 1.00 87.69 162 PHE A O 1
ATOM 1314 N N . ASN A 1 163 ? -8.782 11.412 3.230 1.00 89.94 163 ASN A N 1
ATOM 1315 C CA . ASN A 1 163 ? -8.106 12.583 3.765 1.00 89.94 163 ASN A CA 1
ATOM 1316 C C . ASN A 1 163 ? -7.071 13.050 2.736 1.00 89.94 163 ASN A C 1
ATOM 1318 O O . ASN A 1 163 ? -6.417 12.221 2.103 1.00 89.94 163 ASN A O 1
ATOM 1322 N N . ILE A 1 164 ? -6.902 14.365 2.577 1.00 89.50 164 ILE A N 1
ATOM 1323 C CA . ILE A 1 164 ? -5.921 14.944 1.653 1.00 89.50 164 ILE A CA 1
ATOM 1324 C C . ILE A 1 164 ? -4.511 14.376 1.869 1.00 89.50 164 ILE A C 1
ATOM 1326 O O . ILE A 1 164 ? -3.818 14.068 0.902 1.00 89.50 164 ILE A O 1
ATOM 1330 N N . HIS A 1 165 ? -4.105 14.135 3.118 1.00 91.25 165 HIS A N 1
ATOM 1331 C CA . HIS A 1 165 ? -2.799 13.559 3.442 1.00 91.25 165 HIS A CA 1
ATOM 1332 C C . HIS A 1 165 ? -2.673 12.106 2.959 1.00 91.25 165 HIS A C 1
ATOM 1334 O O . HIS A 1 165 ? -1.651 11.737 2.380 1.00 91.25 165 HIS A O 1
ATOM 1340 N N . VAL A 1 166 ? -3.731 11.303 3.123 1.00 92.25 166 VAL A N 1
ATOM 1341 C CA . VAL A 1 166 ? -3.795 9.920 2.620 1.00 92.25 166 VAL A CA 1
ATOM 1342 C C . VAL A 1 166 ? -3.753 9.912 1.094 1.00 92.25 166 VAL A C 1
ATOM 1344 O O . VAL A 1 166 ? -2.952 9.185 0.511 1.00 92.25 166 VAL A O 1
ATOM 1347 N N . LEU A 1 167 ? -4.545 10.769 0.443 1.00 92.06 167 LEU A N 1
ATOM 1348 C CA . LEU A 1 167 ? -4.551 10.909 -1.015 1.00 92.06 167 LEU A CA 1
ATOM 1349 C C . LEU A 1 167 ? -3.165 11.289 -1.545 1.00 92.06 167 LEU A C 1
ATOM 1351 O O . LEU A 1 167 ? -2.682 10.672 -2.490 1.00 92.06 167 LEU A O 1
ATOM 1355 N N . THR A 1 168 ? -2.486 12.237 -0.894 1.00 93.81 168 THR A N 1
ATOM 1356 C CA . THR A 1 168 ? -1.127 12.651 -1.281 1.00 93.81 168 THR A CA 1
ATOM 1357 C C . THR A 1 168 ? -0.149 11.471 -1.228 1.00 93.81 168 THR A C 1
ATOM 1359 O O . THR A 1 168 ? 0.644 11.278 -2.147 1.00 93.81 168 THR A O 1
ATOM 1362 N N . LEU A 1 169 ? -0.231 10.640 -0.185 1.00 95.00 169 LEU A N 1
ATOM 1363 C CA . LEU A 1 169 ? 0.616 9.455 -0.023 1.00 95.00 169 LEU A CA 1
ATOM 1364 C C . LEU A 1 169 ? 0.270 8.327 -1.008 1.00 95.00 169 LEU A C 1
ATOM 1366 O O . LEU A 1 169 ? 1.164 7.600 -1.430 1.00 95.00 169 LEU A O 1
ATOM 1370 N N . ILE A 1 170 ? -0.988 8.204 -1.443 1.00 94.50 170 ILE A N 1
ATOM 1371 C CA . ILE A 1 170 ? -1.385 7.266 -2.509 1.00 94.50 170 ILE A CA 1
ATOM 1372 C C . ILE A 1 170 ? -0.723 7.631 -3.847 1.00 94.50 170 ILE A C 1
ATOM 1374 O O . ILE A 1 170 ? -0.368 6.740 -4.621 1.00 94.50 170 ILE A O 1
ATOM 1378 N N . PHE A 1 171 ? -0.510 8.922 -4.120 1.00 95.62 171 PHE A N 1
ATOM 1379 C CA . PHE A 1 171 ? 0.167 9.360 -5.344 1.00 95.62 171 PHE A CA 1
ATOM 1380 C C . PHE A 1 171 ? 1.685 9.137 -5.324 1.00 95.62 171 PHE A C 1
ATOM 1382 O O . PHE A 1 171 ? 2.286 9.053 -6.393 1.00 95.62 171 PHE A O 1
ATOM 1389 N N . VAL A 1 172 ? 2.317 8.970 -4.157 1.00 96.69 172 VAL A N 1
ATOM 1390 C CA . VAL A 1 172 ? 3.776 8.776 -4.048 1.00 96.69 172 VAL A CA 1
ATOM 1391 C C . VAL A 1 172 ? 4.277 7.582 -4.883 1.00 96.69 172 VAL A C 1
ATOM 1393 O O . VAL A 1 172 ? 5.162 7.781 -5.719 1.00 96.69 172 VAL A O 1
ATOM 1396 N N . PRO A 1 173 ? 3.727 6.357 -4.757 1.00 95.69 173 PRO A N 1
ATOM 1397 C CA . PRO A 1 173 ? 4.114 5.236 -5.616 1.00 95.69 173 PRO A CA 1
ATOM 1398 C C . PRO A 1 173 ? 3.896 5.494 -7.116 1.00 95.69 173 PRO A C 1
ATOM 1400 O O . PRO A 1 173 ? 4.688 5.028 -7.933 1.00 95.69 173 PRO A O 1
ATOM 1403 N N . MET A 1 174 ? 2.863 6.257 -7.491 1.00 95.88 174 MET A N 1
ATOM 1404 C CA . MET A 1 174 ? 2.588 6.604 -8.894 1.00 95.88 174 MET A CA 1
ATOM 1405 C C . MET A 1 174 ? 3.640 7.566 -9.456 1.00 95.88 174 MET A C 1
ATOM 1407 O O . MET A 1 174 ? 4.123 7.377 -10.572 1.00 95.88 174 MET A O 1
ATOM 1411 N N . ILE A 1 175 ? 4.050 8.559 -8.664 1.00 96.06 175 ILE A N 1
ATOM 1412 C CA . ILE A 1 175 ? 5.142 9.477 -9.015 1.00 96.06 175 ILE A CA 1
ATOM 1413 C C . ILE A 1 175 ? 6.459 8.699 -9.144 1.00 96.06 175 ILE A C 1
ATOM 1415 O O . ILE A 1 175 ? 7.206 8.911 -10.097 1.00 96.06 175 ILE A O 1
ATOM 1419 N N . SER A 1 176 ? 6.718 7.742 -8.248 1.00 95.94 176 SER A N 1
ATOM 1420 C CA . SER A 1 176 ? 7.893 6.865 -8.327 1.00 95.94 176 SER A CA 1
ATOM 1421 C C . SER A 1 176 ? 7.931 6.047 -9.622 1.00 95.94 176 SER A C 1
ATOM 1423 O O . SER A 1 176 ? 8.998 5.913 -10.220 1.00 95.94 176 SER A O 1
ATOM 1425 N N . ILE A 1 177 ? 6.781 5.543 -10.098 1.00 95.44 177 ILE A N 1
ATOM 1426 C CA . ILE A 1 177 ? 6.682 4.899 -11.420 1.00 95.44 177 ILE A CA 1
ATOM 1427 C C . ILE A 1 177 ? 7.060 5.906 -12.507 1.00 95.44 177 ILE A C 1
ATOM 1429 O O . ILE A 1 177 ? 7.920 5.615 -13.336 1.00 95.44 177 ILE A O 1
ATOM 1433 N N . TYR A 1 178 ? 6.449 7.093 -12.502 1.00 95.00 178 TYR A N 1
ATOM 1434 C CA . TYR A 1 178 ? 6.707 8.114 -13.517 1.00 95.00 178 TYR A CA 1
ATOM 1435 C C . TYR A 1 178 ? 8.201 8.458 -13.622 1.00 95.00 178 TYR A C 1
ATOM 1437 O O . TYR A 1 178 ? 8.761 8.449 -14.718 1.00 95.00 178 TYR A O 1
ATOM 1445 N N . VAL A 1 179 ? 8.866 8.667 -12.481 1.00 95.06 179 VAL A N 1
ATOM 1446 C CA . VAL A 1 179 ? 10.318 8.894 -12.399 1.00 95.06 179 VAL A CA 1
ATOM 1447 C C . VAL A 1 179 ? 11.103 7.709 -12.965 1.00 95.06 179 VAL A C 1
ATOM 1449 O O . VAL A 1 179 ? 12.027 7.910 -13.751 1.00 95.06 179 VAL A O 1
ATOM 1452 N N . SER A 1 180 ? 10.717 6.481 -12.609 1.00 92.56 180 SER A N 1
ATOM 1453 C CA . SER A 1 180 ? 11.386 5.253 -13.051 1.00 92.56 180 SER A CA 1
ATOM 1454 C C . SER A 1 180 ? 11.418 5.104 -14.578 1.00 92.56 180 SER A C 1
ATOM 1456 O O . SER A 1 180 ? 12.443 4.692 -15.121 1.00 92.56 180 SER A O 1
ATOM 1458 N N . PHE A 1 181 ? 10.327 5.476 -15.262 1.00 90.12 181 PHE A N 1
ATOM 1459 C CA . PHE A 1 181 ? 10.178 5.345 -16.719 1.00 90.12 181 PHE A CA 1
ATOM 1460 C C . PHE A 1 181 ? 10.654 6.560 -17.529 1.00 90.12 181 PHE A C 1
ATOM 1462 O O . PHE A 1 181 ? 10.892 6.412 -18.725 1.00 90.12 181 PHE A O 1
ATOM 1469 N N . ARG A 1 182 ? 10.734 7.760 -16.937 1.00 93.38 182 ARG A N 1
ATOM 1470 C CA . ARG A 1 182 ? 11.069 8.997 -17.672 1.00 93.38 182 ARG A CA 1
ATOM 1471 C C . ARG A 1 182 ? 12.508 9.459 -17.525 1.00 93.38 182 ARG A C 1
ATOM 1473 O O . ARG A 1 182 ? 12.980 10.196 -18.384 1.00 93.38 182 ARG A O 1
ATOM 1480 N N . ILE A 1 183 ? 13.175 9.096 -16.437 1.00 92.31 183 ILE A N 1
ATOM 1481 C CA . ILE A 1 183 ? 14.531 9.557 -16.150 1.00 92.31 183 ILE A CA 1
ATOM 1482 C C . ILE A 1 183 ? 15.489 8.395 -16.369 1.00 92.31 183 ILE A C 1
ATOM 1484 O O . ILE A 1 183 ? 15.461 7.455 -15.591 1.00 92.31 183 ILE A O 1
ATOM 1488 N N . ASP A 1 184 ? 16.376 8.468 -17.359 1.00 88.56 184 ASP A N 1
ATOM 1489 C CA . ASP A 1 184 ? 17.375 7.408 -17.578 1.00 88.56 184 ASP A CA 1
ATOM 1490 C C . ASP A 1 184 ? 18.637 7.588 -16.718 1.00 88.56 184 ASP A C 1
ATOM 1492 O O . ASP A 1 184 ? 19.289 6.617 -16.333 1.00 88.56 184 ASP A O 1
ATOM 1496 N N . SER A 1 185 ? 18.975 8.835 -16.368 1.00 93.81 185 SER A N 1
ATOM 1497 C CA . SER A 1 185 ? 20.162 9.140 -15.562 1.00 93.81 185 SER A CA 1
ATOM 1498 C C . SER A 1 185 ? 20.029 8.613 -14.132 1.00 93.81 185 SER A C 1
ATOM 1500 O O . SER A 1 185 ? 19.147 9.021 -13.372 1.00 93.81 185 SER A O 1
ATOM 1502 N N . LEU A 1 186 ? 20.965 7.746 -13.737 1.00 92.06 186 LEU A N 1
ATOM 1503 C CA . LEU A 1 186 ? 20.996 7.124 -12.412 1.00 92.06 186 LEU A CA 1
ATOM 1504 C C . LEU A 1 186 ? 21.168 8.154 -11.284 1.00 92.06 186 LEU A C 1
ATOM 1506 O O . LEU A 1 186 ? 20.556 8.010 -10.227 1.00 92.06 186 LEU A O 1
ATOM 1510 N N . ILE A 1 187 ? 21.934 9.223 -11.527 1.00 94.56 187 ILE A N 1
ATOM 1511 C CA . ILE A 1 187 ? 22.136 10.317 -10.564 1.00 94.56 187 ILE A CA 1
ATOM 1512 C C . ILE A 1 187 ? 20.818 11.066 -10.330 1.00 94.56 187 ILE A C 1
ATOM 1514 O O . ILE A 1 187 ? 20.429 11.293 -9.186 1.00 94.56 187 ILE A O 1
ATOM 1518 N N . LEU A 1 188 ? 20.087 11.390 -11.402 1.00 94.75 188 LEU A N 1
ATOM 1519 C CA . LEU A 1 188 ? 18.790 12.061 -11.289 1.00 94.75 188 LEU A CA 1
ATOM 1520 C C . LEU A 1 188 ? 17.743 11.165 -10.609 1.00 94.75 188 LEU A C 1
ATOM 1522 O O . LEU A 1 188 ? 16.987 11.659 -9.773 1.00 94.75 188 LEU A O 1
ATOM 1526 N N . LYS A 1 189 ? 17.739 9.850 -10.885 1.00 95.38 189 LYS A N 1
ATOM 1527 C CA . LYS A 1 189 ? 16.904 8.881 -10.150 1.00 95.38 189 LYS A CA 1
ATOM 1528 C C . LYS A 1 189 ? 17.222 8.882 -8.650 1.00 95.38 189 LYS A C 1
ATOM 1530 O O . LYS A 1 189 ? 16.298 8.871 -7.841 1.00 95.38 189 LYS A O 1
ATOM 1535 N N . ALA A 1 190 ? 18.501 8.933 -8.269 1.00 95.62 190 ALA A N 1
ATOM 1536 C CA . ALA A 1 190 ? 18.917 8.973 -6.865 1.00 95.62 190 ALA A CA 1
ATOM 1537 C C . ALA A 1 190 ? 18.459 10.250 -6.154 1.00 95.62 190 ALA A C 1
ATOM 1539 O O . ALA A 1 190 ? 17.867 10.163 -5.078 1.00 95.62 190 ALA A O 1
ATOM 1540 N N . ILE A 1 191 ? 18.644 11.415 -6.781 1.00 96.69 191 ILE A N 1
ATOM 1541 C CA . ILE A 1 191 ? 18.168 12.695 -6.239 1.00 96.69 191 ILE A CA 1
ATOM 1542 C C . ILE A 1 191 ? 16.641 12.666 -6.080 1.00 96.69 191 ILE A C 1
ATOM 1544 O O . ILE A 1 191 ? 16.129 12.952 -4.997 1.00 96.69 191 ILE A O 1
ATOM 1548 N N . ALA A 1 192 ? 15.909 12.251 -7.119 1.00 96.19 192 ALA A N 1
ATOM 1549 C CA . ALA A 1 192 ? 14.452 12.143 -7.072 1.00 96.19 192 ALA A CA 1
ATOM 1550 C C . ALA A 1 192 ? 13.978 11.167 -5.983 1.00 96.19 192 ALA A C 1
ATOM 1552 O O . ALA A 1 192 ? 13.024 11.464 -5.266 1.00 96.19 192 ALA A O 1
ATOM 1553 N N . CYS A 1 193 ? 14.664 10.035 -5.809 1.00 96.50 193 CYS A N 1
ATOM 1554 C CA . CYS A 1 193 ? 14.357 9.062 -4.765 1.00 96.50 193 CYS A CA 1
ATOM 1555 C C . CYS A 1 193 ? 14.472 9.668 -3.365 1.00 96.50 193 CYS A C 1
ATOM 1557 O O . CYS A 1 193 ? 13.548 9.519 -2.565 1.00 96.50 193 CYS A O 1
ATOM 1559 N N . VAL A 1 194 ? 15.566 10.379 -3.076 1.00 97.06 194 VAL A N 1
ATOM 1560 C CA . VAL A 1 194 ? 15.759 11.042 -1.778 1.00 97.06 194 VAL A CA 1
ATOM 1561 C C . VAL A 1 194 ? 14.669 12.085 -1.546 1.00 97.06 194 VAL A C 1
ATOM 1563 O O . VAL A 1 194 ? 14.040 12.078 -0.491 1.00 97.06 194 VAL A O 1
ATOM 1566 N N . VAL A 1 195 ? 14.377 12.925 -2.544 1.00 97.25 195 VAL A N 1
ATOM 1567 C CA . VAL A 1 195 ? 13.328 13.953 -2.446 1.00 97.25 195 VAL A CA 1
ATOM 1568 C C . VAL A 1 195 ? 11.959 13.328 -2.164 1.00 97.25 195 VAL A C 1
ATOM 1570 O O . VAL A 1 195 ? 11.265 13.760 -1.243 1.00 97.25 195 VAL A O 1
ATOM 1573 N N . ILE A 1 196 ? 11.579 12.279 -2.901 1.00 97.06 196 ILE A N 1
ATOM 1574 C CA . ILE A 1 196 ? 10.290 11.596 -2.725 1.00 97.06 196 ILE A CA 1
ATOM 1575 C C . ILE A 1 196 ? 10.217 10.906 -1.358 1.00 97.06 196 ILE A C 1
ATOM 1577 O O . ILE A 1 196 ? 9.183 10.987 -0.693 1.00 97.06 196 ILE A O 1
ATOM 1581 N N . MET A 1 197 ? 11.292 10.257 -0.903 1.00 96.56 197 MET A N 1
ATOM 1582 C CA . MET A 1 197 ? 11.329 9.626 0.420 1.00 96.56 197 MET A CA 1
ATOM 1583 C C . MET A 1 197 ? 11.189 10.656 1.540 1.00 96.56 197 MET A C 1
ATOM 1585 O O . MET A 1 197 ? 10.351 10.477 2.423 1.00 96.56 197 MET A O 1
ATOM 1589 N N . VAL A 1 198 ? 11.954 11.748 1.485 1.00 96.44 198 VAL A N 1
ATOM 1590 C CA . VAL A 1 198 ? 11.890 12.834 2.472 1.00 96.44 198 VAL A CA 1
ATOM 1591 C C . VAL A 1 198 ? 10.487 13.438 2.508 1.00 96.44 198 VAL A C 1
ATOM 1593 O O . VAL A 1 198 ? 9.886 13.541 3.578 1.00 96.44 198 VAL A O 1
ATOM 1596 N N . PHE A 1 199 ? 9.912 13.743 1.342 1.00 96.62 199 PHE A N 1
ATOM 1597 C CA . PHE A 1 199 ? 8.533 14.217 1.231 1.00 96.62 199 PHE A CA 1
ATOM 1598 C C . PHE A 1 199 ? 7.528 13.234 1.851 1.00 96.62 199 PHE A C 1
ATOM 1600 O O . PHE A 1 199 ? 6.649 13.638 2.616 1.00 96.62 199 PHE A O 1
ATOM 1607 N N . SER A 1 200 ? 7.685 11.938 1.572 1.00 95.19 200 SER A N 1
ATOM 1608 C CA . SER A 1 200 ? 6.819 10.884 2.109 1.00 95.19 200 SER A CA 1
ATOM 1609 C C . SER A 1 200 ? 6.901 10.806 3.630 1.00 95.19 200 SER A C 1
ATOM 1611 O O . SER A 1 200 ? 5.869 10.681 4.287 1.00 95.19 200 SER A O 1
ATOM 1613 N N . VAL A 1 201 ? 8.100 10.929 4.207 1.00 95.25 201 VAL A N 1
ATOM 1614 C CA . VAL A 1 201 ? 8.306 10.946 5.664 1.00 95.25 201 VAL A CA 1
ATOM 1615 C C . VAL A 1 201 ? 7.638 12.167 6.295 1.00 95.25 201 VAL A C 1
ATOM 1617 O O . VAL A 1 201 ? 6.892 12.010 7.260 1.00 95.25 201 VAL A O 1
ATOM 1620 N N . PHE A 1 202 ? 7.817 13.366 5.734 1.00 95.06 202 PHE A N 1
ATOM 1621 C CA . PHE A 1 202 ? 7.152 14.566 6.253 1.00 95.06 202 PHE A CA 1
ATOM 1622 C C . PHE A 1 202 ? 5.626 14.434 6.219 1.00 95.06 202 PHE A C 1
ATOM 1624 O O . PHE A 1 202 ? 4.967 14.634 7.238 1.00 95.06 202 PHE A O 1
ATOM 1631 N N . LYS A 1 203 ? 5.058 13.983 5.093 1.00 94.25 203 LYS A N 1
ATOM 1632 C CA . LYS A 1 203 ? 3.607 13.760 4.985 1.00 94.25 203 LYS A CA 1
ATOM 1633 C C . LYS A 1 203 ? 3.093 12.645 5.893 1.00 94.25 203 LYS A C 1
ATOM 1635 O O . LYS A 1 203 ? 1.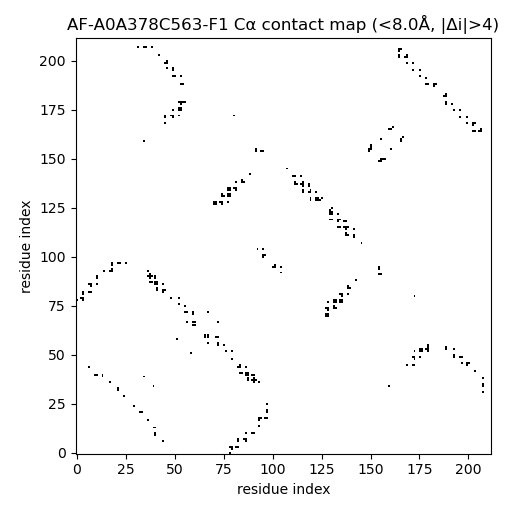965 12.734 6.373 1.00 94.25 203 LYS A O 1
ATOM 1640 N N . SER A 1 204 ? 3.916 11.639 6.172 1.00 93.12 204 SER A N 1
ATOM 1641 C CA . SER A 1 204 ? 3.617 10.586 7.149 1.00 93.12 204 SER A CA 1
ATOM 1642 C C . SER A 1 204 ? 3.501 11.147 8.569 1.00 93.12 204 SER A C 1
ATOM 1644 O O . SER A 1 204 ? 2.573 10.799 9.299 1.00 93.12 204 SER A O 1
ATOM 1646 N N . ILE A 1 205 ? 4.421 12.037 8.954 1.00 91.62 205 ILE A N 1
ATOM 1647 C CA . ILE A 1 205 ? 4.405 12.698 10.265 1.00 91.62 205 ILE A CA 1
ATOM 1648 C C . ILE A 1 205 ? 3.172 13.595 10.390 1.00 91.62 205 ILE A C 1
ATOM 1650 O O . ILE A 1 205 ? 2.480 13.521 11.408 1.00 91.62 205 ILE A O 1
ATOM 1654 N N . ASP A 1 206 ? 2.868 14.385 9.356 1.00 90.94 206 ASP A N 1
ATOM 1655 C CA . ASP A 1 206 ? 1.668 15.226 9.318 1.00 90.94 206 ASP A CA 1
ATOM 1656 C C . ASP A 1 206 ? 0.408 14.375 9.523 1.00 90.94 206 ASP A C 1
ATOM 1658 O O . ASP A 1 206 ? -0.395 14.670 10.404 1.00 90.94 206 ASP A O 1
ATOM 1662 N N . LEU A 1 207 ? 0.273 13.265 8.782 1.00 91.00 207 LEU A N 1
ATOM 1663 C CA . LEU A 1 207 ? -0.888 12.372 8.855 1.00 91.00 207 LEU A CA 1
ATOM 1664 C C . LEU A 1 207 ? -1.138 11.831 10.274 1.00 91.00 207 LEU A C 1
ATOM 1666 O O . LEU A 1 207 ? -2.288 11.761 10.717 1.00 91.00 207 LEU A O 1
ATOM 1670 N N . ILE A 1 208 ? -0.076 11.450 10.989 1.00 88.12 208 ILE A N 1
ATOM 1671 C CA . ILE A 1 208 ? -0.179 10.926 12.359 1.00 88.12 208 ILE A CA 1
AT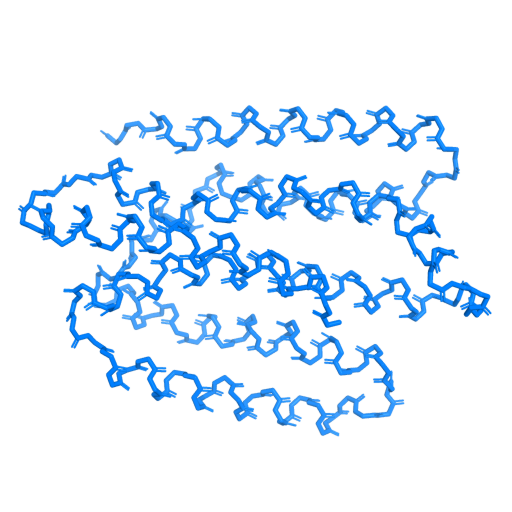OM 1672 C C . ILE A 1 208 ? -0.508 12.048 13.356 1.00 88.12 208 ILE A C 1
ATOM 1674 O O . ILE A 1 208 ? -1.266 11.817 14.298 1.00 88.12 208 ILE A O 1
ATOM 1678 N N . LYS A 1 209 ? 0.036 13.256 13.155 1.00 85.06 209 LYS A N 1
ATOM 1679 C CA . LYS A 1 209 ? -0.107 14.392 14.081 1.00 85.06 209 LYS A CA 1
ATOM 1680 C C . LYS A 1 209 ? -1.425 15.151 13.976 1.00 85.06 209 LYS A C 1
ATOM 1682 O O . LYS A 1 209 ? -1.712 15.919 14.893 1.00 85.06 209 LYS A O 1
ATOM 1687 N N . ILE A 1 210 ? -2.211 14.966 12.912 1.00 75.94 210 ILE A N 1
ATOM 1688 C CA . ILE A 1 210 ? -3.534 15.598 12.787 1.00 75.94 210 ILE A CA 1
ATOM 1689 C C . ILE A 1 210 ? -4.314 15.327 14.081 1.00 75.94 210 ILE A C 1
ATOM 1691 O O . ILE A 1 210 ? -4.593 14.180 14.410 1.00 75.94 210 ILE A O 1
ATOM 1695 N N . ARG A 1 211 ? -4.686 16.362 14.824 1.00 58.78 211 ARG A N 1
ATOM 1696 C CA . ARG A 1 211 ? -5.717 16.249 15.859 1.00 58.78 211 ARG A CA 1
ATOM 1697 C C . ARG A 1 211 ? -7.025 16.670 15.200 1.00 58.78 211 ARG A C 1
ATOM 1699 O O . ARG A 1 211 ? -7.023 17.657 14.467 1.00 58.78 211 ARG A O 1
ATOM 1706 N N . LYS A 1 212 ? -8.066 15.845 15.338 1.00 55.22 212 LYS A N 1
ATOM 1707 C CA . LYS A 1 212 ? -9.425 16.318 15.062 1.00 55.22 212 LYS A CA 1
ATOM 1708 C C . LYS A 1 212 ? -9.812 17.301 16.160 1.00 55.22 212 LYS A C 1
ATOM 1710 O O . LYS A 1 212 ? -9.348 17.083 17.303 1.00 55.22 212 LYS A O 1
#

Organism: Klebsiella pneumoniae (NCBI:txid573)

Secondary structure (DSSP, 8-state):
-HHHHHHHHHHHHHHHHHHHHHHHTTTS--HHHHHHHHHHHHHHHHHHHHHHHHTHHHHHHHT-S----HHHHHHHHHHHHHHHHHHHHHHHHHHHHHTT-HHHHHHHHHHHHHHHHHHHHHHGGGHHHHHHHHHHHHHHHHHHHHHHHHHHTTSS-GGGTS-HHHHHHHHHHHHHHHHHHH---HHHHHHHHHHHHHHHHHHHHHHHH---

Sequence (212 aa):
MQWSSIFTQVSVVLGAVLIPMLAANKDKNNELLDRINFYSSWLFTIICTVPLIIFVDLFVRIYGKFNLTSDFKVSVIFVLFSAILTSFKGGVARKIIILNLSWFSVLSNLGWAFIFVALTWKTKKYGAVGITGALFFSQFIHFIITIPYFLKRKIIDISMIFNIHVLTLIFVPMISIYVSFRIDSLILKAIACVVIMVFSVFKSIDLIKIRK

Solvent-accessible surface area (backbone atoms o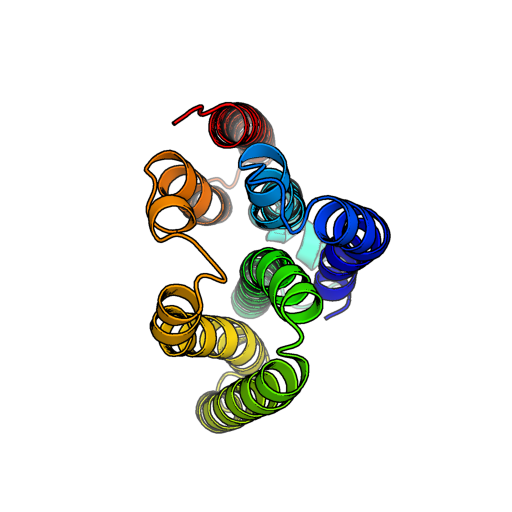nly — not comparable to full-atom values): 11236 Å² total; per-residue (Å²): 112,71,68,43,50,59,54,47,47,51,34,51,59,50,43,70,56,47,44,59,55,48,56,79,34,66,89,50,92,51,64,63,61,53,48,49,48,38,39,51,38,21,53,54,38,49,54,64,43,38,57,52,46,44,40,34,68,64,55,52,51,74,80,39,89,62,76,92,44,70,54,59,54,52,22,52,50,27,42,52,53,32,35,36,54,48,20,34,49,40,24,50,52,49,44,35,54,73,69,70,38,56,70,55,52,56,55,49,51,51,52,33,49,52,43,27,53,55,38,28,67,73,26,51,91,52,48,66,36,18,45,26,42,16,52,25,50,18,53,51,53,42,48,62,70,44,44,65,57,33,46,76,68,65,64,46,60,69,67,80,66,64,35,73,59,53,52,54,58,63,44,48,63,56,51,25,45,53,48,38,78,71,49,86,53,64,68,60,48,51,52,50,44,52,53,52,42,51,53,49,51,54,49,49,52,50,59,65,64,64,74,130

Radius of gyration: 18.01 Å; Cα contacts (8 Å, |Δi|>4): 194; chains: 1; bounding box: 43×34×48 Å

pLDDT: mean 89.66, std 8.48, range [55.16, 97.69]

Foldseek 3Di:
DVVLVVLVVVLVVCLVVLLVVCLVCVVPPDVLSLLCLQPVSLLVLLLVCLLCLQVVVVVVPVVPPPPSDPLSSLLVLLSSLLSNLVSNVSSLVSLCVSVVVVVVVVVLVVQLVVQLVVQLVVQVVSPSSSNSNSSNVSSVVSCVVCVVVCCVSVSDPPCSCDDPLNVVSVCLSVVSNVNNPPDPDPVVSVVVSVVSSVVSVVSSVVSSPDDD

Mean predicted aligned error: 4.92 Å

Nearest PDB structures (foldseek):
  6idr-assembly1_A  TM=5.589E-01  e=5.637E-01  Vibrio cholerae
  2wcd-assembly1_A  TM=2.282E-01  e=7.088E-01  Escherichia coli K-12
  3ja6-assembly1_I  TM=1.877E-01  e=5.573E+00  Escherichia coli
  3zx6-assembly1_A  TM=1.720E-01  e=9.225E+00  Archaeoglobus fulgidus DSM 4304